Protein AF-A0A3D5MTB2-F1 (afdb_monomer_lite)

Radius of gyration: 26.45 Å; chains: 1; bounding box: 64×33×72 Å

Foldseek 3Di:
DVVVLVVVLVVVVPDDPPPQPPVNVLVSQLVVLVVVLHQGDPVSVVCCLVPNDPVSVVSNLVSCVSNVVRVLVVLVLLLVQCLGPPVSSNVSSVVSLVPHDPCNVVSLLVQCQDPRDSSVVVSVVVQCVPQNLQRDLVLLQSQLPHPDPVSNCVSVVSLVVCLVCVNVPPVCSNVNSLVSVLPHDCVSPVDCLSSLVSLLVNCVVDVVCVVVSLVVLVVQLPDP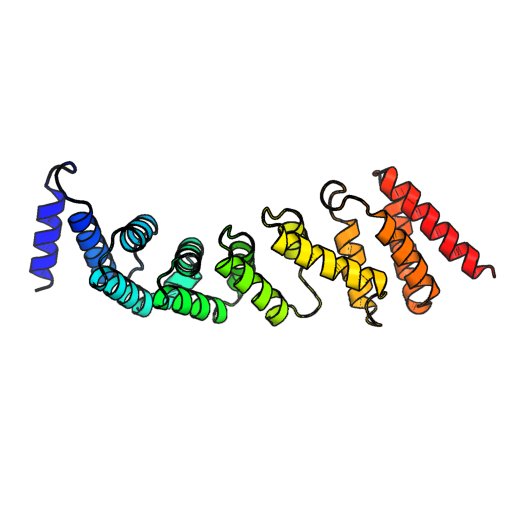PVVSNVSSVVSNVSNVVVVVD

Secondary structure (DSSP, 8-state):
-HHHHHHHHHHHHTS-GGGS-HHHHHHHHHHHHHHHT-PPPHHHHHHHHHH--HHHHHHHHHHHHHTHHHHTT-HHHHHHHHHSS-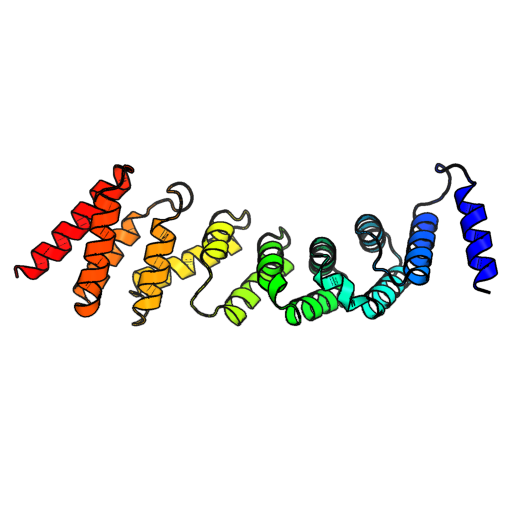HHHHHHHHHHHHH-STTHHHHHHHHHT-SSHHHHHHHHHHHHHHHTT---HHHHHHHHH-S-HHHHHHHHHHHHHHHHTGGGG-HHHHHHHHHHHHHS-TTTSS--HHHHHHHHHHHHH-GGGHHHHHHHHHHHHTSS-HHHHHHHHHHHHHHHHHH--

Sequence (245 aa):
SYSEIKTFMEDIHSKPVDKVSNRIHMVLNLISSISKDEVPKDSTIITILENGTSKSIKTLFEIVDINEVQLEKRFSTILLFLESDVLMLNEKAKAVFEKMDESKVTMHKFIIDSPVEKVYEFGLEKLKEIYGEFVPAEFILQMMEHTSPKVKSYIVDKTDSVLESLGYGNKDLFMYYTKTLLMLPNRVRNSKYCIYDALYNFAVKYNDARDEVENLLLNIGGSNIRKDSEKALVALAKIRKEEDR

Structure (mmCIF, N/CA/C/O backbone):
data_AF-A0A3D5MTB2-F1
#
_entry.id   AF-A0A3D5MTB2-F1
#
loop_
_atom_site.group_PDB
_atom_site.id
_atom_site.type_symbol
_atom_site.label_atom_id
_atom_site.label_alt_id
_atom_site.label_comp_id
_atom_site.label_asym_id
_atom_site.label_entity_id
_atom_site.label_seq_id
_atom_site.pdbx_PDB_ins_code
_atom_site.Cartn_x
_atom_site.Cartn_y
_atom_site.Cartn_z
_atom_site.occupancy
_atom_site.B_iso_or_equiv
_atom_site.auth_seq_id
_atom_site.auth_comp_id
_atom_site.auth_asym_id
_atom_site.auth_atom_id
_atom_site.pdbx_PDB_model_num
ATOM 1 N N . SER A 1 1 ? -34.179 -10.842 33.585 1.00 43.31 1 SER A N 1
ATOM 2 C CA . SER A 1 1 ? -35.017 -11.208 32.422 1.00 43.31 1 SER A CA 1
ATOM 3 C C . SER A 1 1 ? -34.804 -10.212 31.284 1.00 43.31 1 SER A C 1
ATOM 5 O O . SER A 1 1 ? -34.582 -9.041 31.562 1.00 43.31 1 SER A O 1
ATOM 7 N N . TYR A 1 2 ? -34.893 -10.633 30.014 1.00 35.09 2 TYR A N 1
ATOM 8 C CA . TYR A 1 2 ? -34.824 -9.742 28.835 1.00 35.09 2 TYR A CA 1
ATOM 9 C C . TYR A 1 2 ? -35.858 -8.600 28.903 1.00 35.09 2 TYR A C 1
ATOM 11 O O . TYR A 1 2 ? -35.602 -7.480 28.464 1.00 35.09 2 TYR A O 1
ATOM 19 N N . SER A 1 3 ? -37.004 -8.865 29.541 1.00 36.78 3 SER A N 1
ATOM 20 C CA . SER A 1 3 ? -38.043 -7.870 29.814 1.00 36.78 3 SER A CA 1
ATOM 21 C C . SER A 1 3 ? -37.567 -6.748 30.742 1.00 36.78 3 SER A C 1
ATOM 23 O O . SER A 1 3 ? -37.853 -5.591 30.474 1.00 36.78 3 SER A O 1
ATOM 25 N N . GLU A 1 4 ? -36.782 -7.058 31.775 1.00 42.56 4 GLU A N 1
ATOM 26 C CA . GLU A 1 4 ? -36.289 -6.069 32.748 1.00 42.56 4 GLU A CA 1
ATOM 27 C C . GLU A 1 4 ? -35.238 -5.139 32.134 1.00 42.56 4 GLU A C 1
ATOM 29 O O . GLU A 1 4 ? -35.219 -3.947 32.427 1.00 42.56 4 GLU A O 1
ATOM 34 N N . ILE A 1 5 ? -34.397 -5.661 31.233 1.00 51.00 5 ILE A N 1
ATOM 35 C CA . ILE A 1 5 ? -33.414 -4.859 30.490 1.00 51.00 5 ILE A CA 1
ATOM 36 C C . ILE A 1 5 ? -34.133 -3.887 29.548 1.00 51.00 5 ILE A C 1
ATOM 38 O O . ILE A 1 5 ? -33.742 -2.726 29.447 1.00 51.00 5 ILE A O 1
ATOM 42 N N . LYS A 1 6 ? -35.214 -4.334 28.898 1.00 46.22 6 LYS A N 1
ATOM 43 C CA . LYS A 1 6 ? -36.014 -3.501 27.993 1.00 46.22 6 LYS A CA 1
ATOM 44 C C . LYS A 1 6 ? -36.721 -2.363 28.737 1.00 46.22 6 LYS A C 1
ATOM 46 O O . LYS A 1 6 ? -36.631 -1.219 28.306 1.00 46.22 6 LYS A O 1
ATOM 51 N N . THR A 1 7 ? -37.323 -2.654 29.891 1.00 50.91 7 THR A N 1
ATOM 52 C CA . THR A 1 7 ? -37.952 -1.635 30.748 1.00 50.91 7 THR A CA 1
ATOM 53 C C . THR A 1 7 ? -36.922 -0.641 31.290 1.00 50.91 7 THR A C 1
ATOM 55 O O . THR A 1 7 ? -37.166 0.559 31.294 1.00 50.91 7 THR A O 1
ATOM 58 N N . PHE A 1 8 ? -35.728 -1.109 31.665 1.00 56.34 8 PHE A N 1
ATOM 59 C CA . PHE A 1 8 ? -34.634 -0.238 32.107 1.00 56.34 8 PHE A CA 1
ATOM 60 C C . PHE A 1 8 ? -34.106 0.683 30.989 1.00 56.34 8 PHE A C 1
ATOM 62 O O . PHE A 1 8 ? -33.734 1.827 31.249 1.00 56.34 8 PHE A O 1
ATOM 69 N N . MET A 1 9 ? -34.095 0.211 29.737 1.00 51.78 9 MET A N 1
ATOM 70 C CA . MET A 1 9 ? -33.703 1.011 28.567 1.00 51.78 9 MET A CA 1
ATOM 71 C C . MET A 1 9 ? -34.729 2.107 28.242 1.00 51.78 9 MET A C 1
ATOM 73 O O . MET A 1 9 ? -34.341 3.234 27.931 1.00 51.78 9 MET A O 1
ATOM 77 N N . GLU A 1 10 ? -36.025 1.805 28.363 1.00 60.66 10 GLU A N 1
ATOM 78 C CA . GLU A 1 10 ? -37.112 2.786 28.212 1.00 60.66 10 GLU A CA 1
ATOM 79 C C . GLU A 1 10 ? -37.043 3.870 29.306 1.00 60.66 10 GLU A C 1
ATOM 81 O O . GLU A 1 10 ? -37.175 5.062 29.017 1.00 60.66 10 GLU A O 1
ATOM 86 N N . ASP A 1 11 ? -36.708 3.479 30.538 1.00 53.00 11 ASP A N 1
ATOM 87 C CA . ASP A 1 11 ? -36.571 4.389 31.680 1.00 53.00 11 ASP A CA 1
ATOM 88 C C . ASP A 1 11 ? -35.368 5.341 31.572 1.00 53.00 11 ASP A C 1
ATOM 90 O O . ASP A 1 11 ? -35.419 6.465 32.076 1.00 53.00 11 ASP A O 1
ATOM 94 N N . ILE A 1 12 ? -34.279 4.938 30.910 1.00 57.31 12 ILE A N 1
ATOM 95 C CA . ILE A 1 12 ? -33.105 5.808 30.736 1.00 57.31 12 ILE A CA 1
ATOM 96 C C . ILE A 1 12 ? -33.289 6.790 29.579 1.00 57.31 12 ILE A C 1
ATOM 98 O O . ILE A 1 12 ? -32.874 7.944 29.699 1.00 57.31 12 ILE A O 1
ATOM 102 N N . HIS A 1 13 ? -33.965 6.388 28.501 1.00 54.81 13 HIS A N 1
ATOM 103 C CA . HIS A 1 13 ? -34.283 7.295 27.394 1.00 54.81 13 HIS A CA 1
ATOM 104 C C . HIS A 1 13 ? -35.190 8.469 27.800 1.00 54.81 13 HIS A C 1
ATOM 106 O O . HIS A 1 13 ? -35.209 9.483 27.105 1.00 54.81 13 HIS A O 1
ATOM 112 N N . SER A 1 14 ? -35.896 8.367 28.932 1.00 51.16 14 SER A N 1
ATOM 113 C CA . SER A 1 14 ? -36.767 9.426 29.458 1.00 51.16 14 SER A CA 1
ATOM 114 C C . SER A 1 14 ? -36.049 10.506 30.289 1.00 51.16 14 SER A C 1
ATOM 116 O O . SER A 1 14 ? -36.674 11.499 30.667 1.00 51.16 14 SER A O 1
ATOM 118 N N . LYS A 1 15 ? -34.746 10.357 30.585 1.00 44.34 15 LYS A N 1
ATOM 119 C CA . LYS A 1 15 ? -34.000 11.296 31.446 1.00 44.34 15 LYS A CA 1
ATOM 120 C C . LYS A 1 15 ? -33.199 12.329 30.637 1.00 44.34 15 LYS A C 1
ATOM 122 O O . LYS A 1 15 ? -32.618 11.983 29.612 1.00 44.34 15 LYS A O 1
ATOM 127 N N . PRO A 1 16 ? -33.121 13.594 31.103 1.00 43.22 16 PRO A N 1
ATOM 128 C CA . PRO A 1 16 ? -32.404 14.655 30.402 1.00 43.22 16 PRO A CA 1
ATOM 129 C C . PRO A 1 16 ? -30.911 14.322 30.254 1.00 43.22 16 PRO A C 1
ATOM 131 O O . PRO A 1 16 ? -30.247 13.904 31.207 1.00 43.22 16 PRO A O 1
ATOM 134 N N . VAL A 1 17 ? -30.416 14.529 29.033 1.00 49.50 17 VAL A N 1
ATOM 135 C CA . VAL A 1 17 ? -29.124 14.075 28.485 1.00 49.50 17 VAL A CA 1
ATOM 136 C C . VAL A 1 17 ? -27.907 14.579 29.284 1.00 49.50 17 VAL A C 1
ATOM 138 O O . VAL A 1 17 ? -26.876 13.912 29.323 1.00 49.50 17 VAL A O 1
ATOM 141 N N . ASP A 1 18 ? -28.048 15.675 30.033 1.00 46.81 18 ASP A N 1
ATOM 142 C CA . ASP A 1 18 ? -26.929 16.384 30.673 1.00 46.81 18 ASP A CA 1
ATOM 143 C C . ASP A 1 18 ? -26.408 15.771 31.991 1.00 46.81 18 ASP A C 1
ATOM 145 O O . ASP A 1 18 ? -25.452 16.278 32.576 1.00 46.81 18 ASP A O 1
ATOM 149 N N . LYS A 1 19 ? -27.003 14.678 32.495 1.00 45.34 19 LYS A N 1
ATOM 150 C CA . LYS A 1 19 ? -26.578 14.028 33.761 1.00 45.34 19 LYS A CA 1
ATOM 151 C C . LYS A 1 19 ? -26.190 12.557 33.646 1.00 45.34 19 LYS A C 1
ATOM 153 O O . LYS A 1 19 ? -25.900 11.915 34.658 1.00 45.34 19 LYS A O 1
ATOM 158 N N . VAL A 1 20 ? -26.164 12.002 32.441 1.00 53.25 20 VAL A N 1
ATOM 159 C CA . VAL A 1 20 ? -25.815 10.595 32.246 1.00 53.25 20 VAL A CA 1
ATOM 160 C C . VAL A 1 20 ? -24.330 10.510 31.904 1.00 53.25 20 VAL A C 1
ATOM 162 O O . VAL A 1 20 ? -23.930 10.732 30.766 1.00 53.25 20 VAL A O 1
ATOM 165 N N . SER A 1 21 ? -23.510 10.202 32.915 1.00 66.81 21 SER A N 1
ATOM 166 C CA . SER A 1 21 ? -22.058 9.998 32.784 1.00 66.81 21 SER A CA 1
ATOM 167 C C . SER A 1 21 ? -21.712 9.193 31.522 1.00 66.81 21 SER A C 1
ATOM 169 O O . SER A 1 21 ? -22.382 8.198 31.236 1.00 66.81 21 SER A O 1
ATOM 171 N N . ASN A 1 22 ? -20.643 9.566 30.803 1.00 65.25 22 ASN A N 1
ATOM 172 C CA . ASN A 1 22 ? -20.138 8.854 29.612 1.00 65.25 22 ASN A CA 1
ATOM 173 C C . ASN A 1 22 ? -20.049 7.333 29.818 1.00 65.25 22 ASN A C 1
ATOM 175 O O . ASN A 1 22 ? -20.280 6.550 28.899 1.00 65.25 22 ASN A O 1
ATOM 179 N N . ARG A 1 23 ? -19.790 6.900 31.056 1.00 65.31 23 ARG A N 1
ATOM 180 C CA . ARG A 1 23 ? -19.761 5.491 31.450 1.00 65.31 23 ARG A CA 1
ATOM 181 C C . ARG A 1 23 ? -21.123 4.796 31.329 1.00 65.31 23 ARG A C 1
ATOM 183 O O . ARG A 1 23 ? -21.173 3.648 30.906 1.00 65.31 23 ARG A O 1
ATOM 190 N N . ILE A 1 24 ? -22.217 5.468 31.683 1.00 69.19 24 ILE A N 1
ATOM 191 C CA . ILE A 1 24 ? -23.580 4.926 31.571 1.00 69.19 24 ILE A CA 1
ATOM 192 C C . ILE A 1 24 ? -23.986 4.842 30.094 1.00 69.19 24 ILE A C 1
ATOM 194 O O . ILE A 1 24 ? -24.488 3.807 29.668 1.00 69.19 24 ILE A O 1
ATOM 198 N N . HIS A 1 25 ? -23.682 5.869 29.295 1.00 73.88 25 HIS A N 1
ATOM 199 C CA . HIS A 1 25 ? -23.893 5.838 27.842 1.00 73.88 25 HIS A CA 1
ATOM 200 C C . HIS A 1 25 ? -23.121 4.694 27.164 1.00 73.88 25 HIS A C 1
ATOM 202 O O . HIS A 1 25 ? -23.683 3.961 26.352 1.00 73.88 25 HIS A O 1
ATOM 208 N N . MET A 1 26 ? -21.856 4.487 27.544 1.00 75.00 26 MET A N 1
ATOM 209 C CA . MET A 1 26 ? -21.037 3.374 27.053 1.00 75.00 26 MET A CA 1
ATOM 210 C C . MET A 1 26 ? -21.670 2.014 27.375 1.00 75.00 26 MET A C 1
ATOM 212 O O . MET A 1 26 ? -21.764 1.155 26.500 1.00 75.00 26 MET A O 1
ATOM 216 N N . VAL A 1 27 ? -22.135 1.821 28.614 1.00 76.12 27 VAL A N 1
ATOM 217 C CA . VAL A 1 27 ? -22.797 0.577 29.035 1.00 76.12 27 VAL A CA 1
ATOM 218 C C . VAL A 1 27 ? -24.094 0.349 28.255 1.00 76.12 27 VAL A C 1
ATOM 220 O O . VAL A 1 27 ? -24.325 -0.764 27.794 1.00 76.12 27 VAL A O 1
ATOM 223 N N . LEU A 1 28 ? -24.909 1.383 28.042 1.00 75.56 28 LEU A N 1
ATOM 224 C CA . LEU A 1 28 ? -26.155 1.265 27.275 1.00 75.56 28 LEU A CA 1
ATOM 225 C C . LEU A 1 28 ? -25.908 0.914 25.813 1.00 75.56 28 LEU A C 1
ATOM 227 O O . LEU A 1 28 ? -26.612 0.072 25.263 1.00 75.56 28 LEU A O 1
ATOM 231 N N . ASN A 1 29 ? -24.887 1.502 25.192 1.00 76.81 29 ASN A N 1
ATOM 232 C CA . ASN A 1 29 ? -24.539 1.173 23.813 1.00 76.81 29 ASN A CA 1
ATOM 233 C C . ASN A 1 29 ? -24.012 -0.261 23.682 1.00 76.81 29 ASN A C 1
ATOM 235 O O . ASN A 1 29 ? -24.363 -0.941 22.719 1.00 76.81 29 ASN A O 1
ATOM 239 N N . LEU A 1 30 ? -23.231 -0.749 24.654 1.00 79.38 30 LEU A N 1
ATOM 240 C CA . LEU A 1 30 ? -22.806 -2.152 24.697 1.00 79.38 30 LEU A CA 1
ATOM 241 C C . LEU A 1 30 ? -24.006 -3.095 24.854 1.00 79.38 30 LEU A C 1
ATOM 243 O O . LEU A 1 30 ? -24.128 -4.047 24.092 1.00 79.38 30 LEU A O 1
ATOM 247 N N . ILE A 1 31 ? -24.930 -2.796 25.773 1.00 77.44 31 ILE A N 1
ATOM 248 C CA . ILE A 1 31 ? -26.161 -3.581 25.966 1.00 77.44 31 ILE A CA 1
ATOM 249 C C . ILE A 1 31 ? -27.023 -3.573 24.697 1.00 77.44 31 ILE A C 1
ATOM 251 O O . ILE A 1 31 ? -27.522 -4.617 24.288 1.00 77.44 31 ILE A O 1
ATOM 255 N N . SER A 1 32 ? -27.166 -2.418 24.047 1.00 77.94 32 SER A N 1
ATOM 256 C CA . SER A 1 32 ? -27.898 -2.280 22.785 1.00 77.94 32 SER A CA 1
ATOM 257 C C . SER A 1 32 ? -27.270 -3.123 21.672 1.00 77.94 32 SER A C 1
ATOM 259 O O . SER A 1 32 ? -27.985 -3.819 20.958 1.00 77.94 32 SER A O 1
ATOM 261 N N . SER A 1 33 ? -25.940 -3.135 21.584 1.00 77.62 33 SER A N 1
ATOM 262 C CA . SER A 1 33 ? -25.194 -3.921 20.593 1.00 77.62 33 SER A CA 1
ATOM 263 C C . SER A 1 33 ? -25.360 -5.427 20.820 1.00 77.62 33 SER A C 1
ATOM 265 O O . SER A 1 33 ? -25.630 -6.158 19.874 1.00 77.62 33 SER A O 1
ATOM 267 N N . ILE A 1 34 ? -25.321 -5.876 22.083 1.00 79.19 34 ILE A N 1
ATOM 268 C CA . ILE A 1 34 ? -25.644 -7.263 22.463 1.00 79.19 34 ILE A CA 1
ATOM 269 C C . ILE A 1 34 ? -27.091 -7.602 22.092 1.00 79.19 34 ILE A C 1
ATOM 271 O O . ILE A 1 34 ? -27.359 -8.668 21.563 1.00 79.19 34 ILE A O 1
ATOM 275 N N . SER A 1 35 ? -28.040 -6.700 22.353 1.00 75.25 35 SER A N 1
ATOM 276 C CA . SER A 1 35 ? -29.461 -6.961 22.078 1.00 75.25 35 SER A CA 1
ATOM 277 C C . SER A 1 35 ? -29.812 -7.032 20.589 1.00 75.25 35 SER A C 1
ATOM 279 O O . SER A 1 35 ? -30.884 -7.522 20.242 1.00 75.25 35 SER A O 1
ATOM 281 N N . LYS A 1 36 ? -28.946 -6.496 19.724 1.00 82.00 36 LYS A N 1
ATOM 282 C CA . LYS A 1 36 ? -29.162 -6.405 18.276 1.00 82.00 36 LYS A CA 1
ATOM 283 C C . LYS A 1 36 ? -28.269 -7.339 17.470 1.00 82.00 36 LYS A C 1
ATOM 285 O O . LYS A 1 36 ? -28.427 -7.365 16.258 1.00 82.00 36 LYS A O 1
ATOM 290 N N . ASP A 1 37 ? -27.350 -8.055 18.118 1.00 82.69 37 ASP A N 1
ATOM 291 C CA . ASP A 1 37 ? -26.284 -8.809 17.452 1.00 82.69 37 ASP A CA 1
ATOM 292 C C . ASP A 1 37 ? -25.553 -7.943 16.408 1.00 82.69 37 ASP A C 1
ATOM 294 O O . ASP A 1 37 ? -25.446 -8.269 15.228 1.00 82.69 37 ASP A O 1
ATOM 298 N N . GLU A 1 38 ? -25.090 -6.766 16.839 1.00 88.81 38 GLU A N 1
ATOM 299 C CA . GLU A 1 38 ? -24.413 -5.795 15.974 1.00 88.81 38 GLU A CA 1
ATOM 300 C C . GLU A 1 38 ? -23.110 -5.297 16.596 1.00 88.81 38 GLU A C 1
ATOM 302 O O . GLU A 1 38 ? -22.998 -5.109 17.809 1.00 88.81 38 GLU A O 1
ATOM 307 N N . VAL A 1 39 ? -22.118 -5.007 15.751 1.00 90.44 39 VAL A N 1
ATOM 308 C CA . VAL A 1 39 ? -20.894 -4.327 16.199 1.00 90.44 39 VAL A CA 1
ATOM 309 C C . VAL A 1 39 ? -21.232 -2.879 16.604 1.00 90.44 39 VAL A C 1
ATOM 311 O O . VAL A 1 39 ? -21.880 -2.167 15.828 1.00 90.44 39 VAL A O 1
ATOM 314 N N . PRO A 1 40 ? -20.758 -2.367 17.760 1.00 91.38 40 PRO A N 1
ATOM 315 C CA . PRO A 1 40 ? -21.037 -0.993 18.179 1.00 91.38 40 PRO A CA 1
ATOM 316 C C . PRO A 1 40 ? -20.569 0.053 17.157 1.00 91.38 40 PRO A C 1
ATOM 318 O O . PRO A 1 40 ? -19.670 -0.185 16.350 1.00 91.38 40 PRO A O 1
ATOM 321 N N . LYS A 1 41 ? -21.154 1.254 17.188 1.00 92.19 41 LYS A N 1
ATOM 322 C CA . LYS A 1 41 ? -20.712 2.374 16.336 1.00 92.19 41 LYS A CA 1
ATOM 323 C C . LYS A 1 41 ? -19.285 2.807 16.684 1.00 92.19 41 LYS A C 1
ATOM 325 O O . LYS A 1 41 ? -18.907 2.781 17.854 1.00 92.19 41 LYS A O 1
ATOM 330 N N . ASP A 1 42 ? -18.551 3.309 15.694 1.00 93.06 42 ASP A N 1
ATOM 331 C CA . ASP A 1 42 ? -17.152 3.741 15.843 1.00 93.06 42 ASP A CA 1
ATOM 332 C C . ASP A 1 42 ? -16.955 4.752 16.979 1.00 93.06 42 ASP A C 1
ATOM 334 O O . ASP A 1 42 ? -16.025 4.618 17.764 1.00 93.06 42 ASP A O 1
ATOM 338 N N . SER A 1 43 ? -17.883 5.695 17.164 1.00 90.12 43 SER A N 1
ATOM 339 C CA . SER A 1 43 ? -17.831 6.651 18.280 1.00 90.12 43 SER A CA 1
ATOM 340 C C . SER A 1 43 ? -17.861 5.978 19.658 1.00 90.12 43 SER A C 1
ATOM 342 O O . SER A 1 43 ? -17.185 6.411 20.591 1.00 90.12 43 SER A O 1
ATOM 344 N N . THR A 1 44 ? -18.621 4.888 19.798 1.00 89.75 44 THR A N 1
ATOM 345 C CA . THR A 1 44 ? -18.666 4.101 21.038 1.00 89.75 44 THR A CA 1
ATOM 346 C C . THR A 1 44 ? -17.381 3.307 21.214 1.00 89.75 44 THR A C 1
ATOM 348 O O . THR A 1 44 ? -16.849 3.259 22.320 1.00 89.75 44 THR A O 1
ATOM 351 N N . ILE A 1 45 ? -16.868 2.724 20.129 1.00 93.62 45 ILE A N 1
ATOM 352 C CA . ILE A 1 45 ? -15.606 1.981 20.128 1.00 93.62 45 ILE A CA 1
ATOM 353 C C . ILE A 1 45 ? -14.457 2.889 20.564 1.00 93.62 45 ILE A C 1
ATOM 355 O O . ILE A 1 45 ? -13.760 2.541 21.509 1.00 93.62 45 ILE A O 1
ATOM 359 N N . ILE A 1 46 ? -14.321 4.075 19.966 1.00 92.56 46 ILE A N 1
ATOM 360 C CA . ILE A 1 46 ? -13.315 5.077 20.346 1.00 92.56 46 ILE A CA 1
ATOM 361 C C . ILE A 1 46 ? -13.420 5.401 21.839 1.00 92.56 46 ILE A C 1
ATOM 363 O O . ILE A 1 46 ? -12.439 5.291 22.568 1.00 92.56 46 ILE A O 1
ATOM 367 N N . THR A 1 47 ? -14.633 5.677 22.333 1.00 89.44 47 THR A N 1
ATOM 368 C CA . THR A 1 47 ? -14.841 5.971 23.761 1.00 89.44 47 THR A CA 1
ATOM 369 C C . THR A 1 47 ? -14.385 4.808 24.658 1.00 89.44 47 THR A C 1
ATOM 371 O O . THR A 1 47 ? -13.829 5.040 25.732 1.00 89.44 47 THR A O 1
ATOM 374 N N . ILE A 1 48 ? -14.621 3.553 24.248 1.00 90.44 48 ILE A N 1
ATOM 375 C CA . ILE A 1 48 ? -14.177 2.353 24.980 1.00 90.44 48 ILE A CA 1
ATOM 376 C C . ILE A 1 48 ? -12.656 2.203 24.929 1.00 90.44 48 ILE A C 1
ATOM 378 O O . ILE A 1 48 ? -12.061 1.847 25.942 1.00 90.44 48 ILE A O 1
ATOM 382 N N . LEU A 1 49 ? -12.030 2.460 23.785 1.00 92.19 49 LEU A N 1
ATOM 383 C CA . LEU A 1 49 ? -10.580 2.355 23.632 1.00 92.19 49 LEU A CA 1
ATOM 384 C C . LEU A 1 49 ? -9.841 3.412 24.463 1.00 92.19 49 LEU A C 1
ATOM 386 O O . LEU A 1 49 ? -8.833 3.095 25.083 1.00 92.19 49 LEU A O 1
ATOM 390 N N . GLU A 1 50 ? -10.366 4.636 24.529 1.00 88.62 50 GLU A N 1
ATOM 391 C CA . GLU A 1 50 ? -9.740 5.743 25.262 1.00 88.62 50 GLU A CA 1
ATOM 392 C C . GLU A 1 50 ? -10.002 5.693 26.772 1.00 88.62 50 GLU A C 1
ATOM 394 O O . GLU A 1 50 ? -9.111 5.959 27.575 1.00 88.62 50 GLU A O 1
ATOM 399 N N . ASN A 1 51 ? -11.240 5.383 27.173 1.00 86.44 51 ASN A N 1
ATOM 400 C CA . ASN A 1 51 ? -11.712 5.578 28.551 1.00 86.44 51 ASN A CA 1
ATOM 401 C C . ASN A 1 51 ? -12.322 4.313 29.177 1.00 86.44 51 ASN A C 1
ATOM 403 O O . ASN A 1 51 ? -12.849 4.349 30.294 1.00 86.44 51 ASN A O 1
ATOM 407 N N . GLY A 1 52 ? -12.332 3.196 28.451 1.00 81.56 52 GLY A N 1
ATOM 408 C CA . GLY A 1 52 ? -12.944 1.953 28.897 1.00 81.56 52 GLY A CA 1
ATOM 409 C C . GLY A 1 52 ? -12.138 1.245 29.980 1.00 81.56 52 GLY A C 1
ATOM 410 O O . GLY A 1 52 ? -10.920 1.336 30.081 1.00 81.56 52 GLY A O 1
ATOM 411 N N . THR A 1 53 ? -12.846 0.469 30.798 1.00 86.75 53 THR A N 1
ATOM 412 C CA . THR A 1 53 ? -12.195 -0.483 31.706 1.00 86.75 53 THR A CA 1
ATOM 413 C C . THR A 1 53 ? -11.784 -1.743 30.946 1.00 86.75 53 THR A C 1
ATOM 415 O O . THR A 1 53 ? -12.368 -2.056 29.907 1.00 86.75 53 THR A O 1
ATOM 418 N N . SER A 1 54 ? -10.875 -2.545 31.507 1.00 87.44 54 SER A N 1
ATOM 419 C CA . SER A 1 54 ? -10.529 -3.867 30.954 1.00 87.44 54 SER A CA 1
ATOM 420 C C . SER A 1 54 ? -11.761 -4.749 30.705 1.00 87.44 54 SER A C 1
ATOM 422 O O . SER A 1 54 ? -11.846 -5.435 29.690 1.00 87.44 54 SER A O 1
ATOM 424 N N . LYS A 1 55 ? -12.769 -4.675 31.586 1.00 87.06 55 LYS A N 1
ATOM 425 C CA . LYS A 1 55 ? -14.050 -5.376 31.421 1.00 87.06 55 LYS A CA 1
ATOM 426 C C . LYS A 1 55 ? -14.850 -4.857 30.221 1.00 87.06 55 LYS A C 1
ATOM 428 O O . LYS A 1 55 ? -15.438 -5.659 29.501 1.00 87.06 55 LYS A O 1
ATOM 433 N N . SER A 1 56 ? -14.861 -3.543 29.990 1.00 88.19 56 SER A N 1
ATOM 434 C CA . SER A 1 56 ? -15.526 -2.926 28.832 1.00 88.19 56 SER A CA 1
ATOM 435 C C . SER A 1 56 ? -14.869 -3.355 27.521 1.00 88.19 56 SER A C 1
ATOM 437 O O . SER A 1 56 ? -15.571 -3.714 26.582 1.00 88.19 56 SER A O 1
ATOM 439 N N . ILE A 1 57 ? -13.534 -3.380 27.485 1.00 91.31 57 ILE A N 1
ATOM 440 C CA . ILE A 1 57 ? -12.755 -3.836 26.328 1.00 91.31 57 ILE A CA 1
ATOM 441 C C . ILE A 1 57 ? -13.025 -5.317 26.050 1.00 91.31 57 ILE A C 1
ATOM 443 O O . ILE A 1 57 ? -13.304 -5.687 24.915 1.00 91.31 57 ILE A O 1
ATOM 447 N N . LYS A 1 58 ? -13.017 -6.159 27.090 1.00 91.44 58 LYS A N 1
ATOM 448 C CA . LYS A 1 58 ? -13.337 -7.584 26.951 1.00 91.44 58 LYS A CA 1
ATOM 449 C C . LYS A 1 58 ? -14.753 -7.801 26.410 1.00 91.44 58 LYS A C 1
ATOM 451 O O . LYS A 1 58 ? -14.941 -8.605 25.508 1.00 91.44 58 LYS A O 1
ATOM 456 N N . THR A 1 59 ? -15.727 -7.045 26.917 1.00 89.25 59 THR A N 1
ATOM 457 C CA . THR A 1 59 ? -17.119 -7.118 26.440 1.00 89.25 59 THR A CA 1
ATOM 458 C C . THR A 1 59 ? -17.226 -6.680 24.977 1.00 89.25 59 THR A C 1
ATOM 460 O O . THR A 1 59 ? -17.903 -7.331 24.191 1.00 89.25 59 THR A O 1
ATOM 463 N N . LEU A 1 60 ? -16.535 -5.600 24.589 1.00 92.38 60 LEU A N 1
ATOM 464 C CA . LEU A 1 60 ? -16.457 -5.173 23.191 1.00 92.38 60 LEU A CA 1
ATOM 465 C C . LEU A 1 60 ? -15.879 -6.286 22.313 1.00 92.38 60 LEU A C 1
ATOM 467 O O . LEU A 1 60 ? -16.449 -6.584 21.270 1.00 92.38 60 LEU A O 1
ATOM 471 N N . PHE A 1 61 ? -14.781 -6.907 22.745 1.00 93.62 61 PHE A N 1
ATOM 472 C CA . PHE A 1 61 ? -14.174 -8.011 22.014 1.00 93.62 61 PHE A CA 1
ATOM 473 C C . PHE A 1 61 ? -15.142 -9.184 21.839 1.00 93.62 61 PHE A C 1
ATOM 475 O O . PHE A 1 61 ? -15.272 -9.676 20.729 1.00 93.62 61 PHE A O 1
ATOM 482 N N . GLU A 1 62 ? -15.863 -9.595 22.885 1.00 91.62 62 GLU A N 1
ATOM 483 C CA . GLU A 1 62 ? -16.860 -10.674 22.800 1.00 91.62 62 GLU A CA 1
ATOM 484 C C . GLU A 1 62 ? -17.970 -10.352 21.781 1.00 91.62 62 GLU A C 1
ATOM 486 O O . GLU A 1 62 ? -18.323 -11.201 20.965 1.00 91.62 62 GLU A O 1
ATOM 491 N N . ILE A 1 63 ? -18.473 -9.111 21.758 1.00 90.75 63 ILE A N 1
ATOM 492 C CA . ILE A 1 63 ? -19.471 -8.671 20.765 1.00 90.75 63 ILE A CA 1
ATOM 493 C C . ILE A 1 63 ? -18.896 -8.736 19.344 1.00 90.75 63 ILE A C 1
ATOM 495 O O . ILE A 1 63 ? -19.567 -9.194 18.420 1.00 90.75 63 ILE A O 1
ATOM 499 N N . VAL A 1 64 ? -17.663 -8.263 19.165 1.00 92.44 64 VAL A N 1
ATOM 500 C CA . VAL A 1 64 ? -16.945 -8.253 17.881 1.00 92.44 64 VAL A CA 1
ATOM 501 C C . VAL A 1 64 ? -16.653 -9.675 17.400 1.00 92.44 64 VAL A C 1
ATOM 503 O O . VAL A 1 64 ? -16.748 -9.940 16.206 1.00 92.44 64 VAL A O 1
ATOM 506 N N . ASP A 1 65 ? -16.325 -10.590 18.311 1.00 90.88 65 ASP A N 1
ATOM 507 C CA . ASP A 1 65 ? -16.028 -11.991 18.014 1.00 90.88 65 ASP A CA 1
ATOM 508 C C . ASP A 1 65 ? -17.261 -12.732 17.489 1.00 90.88 65 ASP A C 1
ATOM 510 O O . ASP A 1 65 ? -17.183 -13.395 16.457 1.00 90.88 65 ASP A O 1
ATOM 514 N N . ILE A 1 66 ? -18.418 -12.523 18.126 1.00 89.62 66 ILE A N 1
ATOM 515 C CA . ILE A 1 66 ? -19.707 -13.079 17.686 1.00 89.62 66 ILE A CA 1
ATOM 516 C C . ILE A 1 66 ? -20.127 -12.503 16.325 1.00 89.62 66 ILE A C 1
ATOM 518 O O . ILE A 1 66 ? -20.683 -13.215 15.492 1.00 89.62 66 ILE A O 1
ATOM 522 N N . ASN A 1 67 ? -19.838 -11.222 16.079 1.00 88.88 67 ASN A N 1
ATOM 523 C CA . ASN A 1 67 ? -20.304 -10.484 14.902 1.00 88.88 67 ASN A CA 1
ATOM 524 C C . ASN A 1 67 ? -19.201 -10.234 13.858 1.00 88.88 67 ASN A C 1
ATOM 526 O O . ASN A 1 67 ? -19.268 -9.256 13.110 1.00 88.88 67 ASN A O 1
ATOM 530 N N . GLU A 1 68 ? -18.195 -11.112 13.787 1.00 88.75 68 GLU A N 1
ATOM 531 C CA . GLU A 1 68 ? -16.987 -10.931 12.966 1.00 88.75 68 GLU A CA 1
ATOM 532 C C . GLU A 1 68 ? -17.300 -10.609 11.496 1.00 88.75 68 GLU A C 1
ATOM 534 O O . GLU A 1 68 ? -16.702 -9.702 10.923 1.00 88.75 68 GLU A O 1
ATOM 539 N N . VAL A 1 69 ? -18.295 -11.280 10.908 1.00 88.62 69 VAL A N 1
ATOM 540 C CA . VAL A 1 69 ? -18.697 -11.104 9.498 1.00 88.62 69 VAL A CA 1
ATOM 541 C C . VAL A 1 69 ? -19.111 -9.658 9.184 1.00 88.62 69 VAL A C 1
ATOM 543 O O . VAL A 1 69 ? -18.949 -9.182 8.062 1.00 88.62 69 VAL A O 1
ATOM 546 N N . GLN A 1 70 ? -19.620 -8.910 10.169 1.00 90.25 70 GLN A N 1
ATOM 547 C CA . GLN A 1 70 ? -19.976 -7.502 9.968 1.00 90.25 70 GLN A CA 1
ATOM 548 C C . GLN A 1 70 ? -18.741 -6.607 9.808 1.00 90.25 70 GLN A C 1
ATOM 550 O O . GLN A 1 70 ? -18.830 -5.553 9.174 1.00 90.25 70 GLN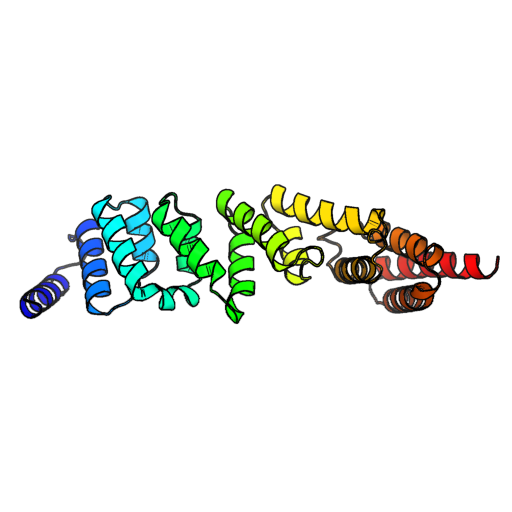 A O 1
ATOM 555 N N . LEU A 1 71 ? -17.592 -7.005 10.365 1.00 90.00 71 LEU A N 1
ATOM 556 C CA . LEU A 1 71 ? -16.360 -6.217 10.308 1.00 90.00 71 LEU A CA 1
ATOM 557 C C . LEU A 1 71 ? -15.817 -6.123 8.888 1.00 90.00 71 LEU A C 1
ATOM 559 O O . LEU A 1 71 ? -15.299 -5.072 8.529 1.00 90.00 71 LEU A O 1
ATOM 563 N N . GLU A 1 72 ? -16.014 -7.150 8.056 1.00 88.88 72 GLU A N 1
ATOM 564 C CA . GLU A 1 72 ? -15.544 -7.172 6.663 1.00 88.88 72 GLU A CA 1
ATOM 565 C C . GLU A 1 72 ? -16.050 -5.988 5.824 1.00 88.88 72 GLU A C 1
ATOM 567 O O . GLU A 1 72 ? -15.448 -5.618 4.818 1.00 88.88 72 GLU A O 1
ATOM 572 N N . LYS A 1 73 ? -17.156 -5.368 6.245 1.00 89.56 73 LYS A N 1
ATOM 573 C CA . LYS A 1 73 ? -17.765 -4.208 5.580 1.00 89.56 73 LYS A CA 1
ATOM 574 C C . LYS A 1 73 ? -17.527 -2.895 6.326 1.00 89.56 73 LYS A C 1
ATOM 576 O O . LYS A 1 73 ? -17.964 -1.841 5.870 1.00 89.56 73 LYS A O 1
ATOM 581 N N . ARG A 1 74 ? -16.856 -2.935 7.479 1.00 93.75 74 ARG A N 1
ATOM 582 C CA . ARG A 1 74 ? -16.629 -1.792 8.371 1.00 93.75 74 ARG A CA 1
ATOM 583 C C . ARG A 1 74 ? -15.148 -1.442 8.449 1.00 93.75 74 ARG A C 1
ATOM 585 O O . ARG A 1 74 ? -14.512 -1.583 9.492 1.00 93.75 74 ARG A O 1
ATOM 592 N N . PHE A 1 75 ? -14.612 -0.939 7.338 1.00 95.88 75 PHE A N 1
ATOM 593 C CA . PHE A 1 75 ? -13.190 -0.598 7.206 1.00 95.88 75 PHE A CA 1
ATOM 594 C C . PHE A 1 75 ? -12.694 0.372 8.279 1.00 95.88 75 PHE A C 1
ATOM 596 O O . PHE A 1 75 ? -11.623 0.162 8.836 1.00 95.88 75 PHE A O 1
ATOM 603 N N . SER A 1 76 ? -13.492 1.384 8.630 1.00 95.88 76 SER A N 1
ATOM 604 C CA . SER A 1 76 ? -13.153 2.329 9.699 1.00 95.88 76 SER A CA 1
ATOM 605 C C . SER A 1 76 ? -12.995 1.636 11.053 1.00 95.88 76 SER A C 1
ATOM 607 O O . SER A 1 76 ? -12.059 1.926 11.789 1.00 95.88 76 SER A O 1
ATOM 609 N N . THR A 1 77 ? -13.855 0.665 11.366 1.00 96.44 77 THR A N 1
ATOM 610 C CA . THR A 1 77 ? -13.766 -0.123 12.598 1.00 96.44 77 THR A CA 1
ATOM 611 C C . THR A 1 77 ? -12.531 -1.023 12.614 1.00 96.44 77 THR A C 1
ATOM 613 O O . THR A 1 77 ? -11.841 -1.085 13.629 1.00 96.44 77 THR A O 1
ATOM 616 N N . ILE A 1 78 ? -12.224 -1.695 11.498 1.00 97.25 78 ILE A N 1
ATOM 617 C CA . ILE A 1 78 ? -10.997 -2.499 11.375 1.00 97.25 78 ILE A CA 1
ATOM 618 C C . ILE A 1 78 ? -9.770 -1.607 11.569 1.00 97.25 78 ILE A C 1
ATOM 620 O O . ILE A 1 78 ? -8.875 -1.962 12.333 1.00 97.25 78 ILE A O 1
ATOM 624 N N . LEU A 1 79 ? -9.746 -0.435 10.928 1.00 97.81 79 LEU A N 1
ATOM 625 C CA . LEU A 1 79 ? -8.640 0.507 11.045 1.00 97.81 79 LEU A CA 1
ATOM 626 C C . LEU A 1 79 ? -8.469 0.992 12.491 1.00 97.81 79 LEU A C 1
ATOM 628 O O . LEU A 1 79 ? -7.363 0.925 13.015 1.00 97.81 79 LEU A O 1
ATOM 632 N N . LEU A 1 80 ? -9.560 1.352 13.177 1.00 97.31 80 LEU A N 1
ATOM 633 C CA . LEU A 1 80 ? -9.532 1.709 14.601 1.00 97.31 80 LEU A CA 1
ATOM 634 C C . LEU A 1 80 ? -8.911 0.604 15.464 1.00 97.31 80 LEU A C 1
ATOM 636 O O . LEU A 1 80 ? -8.116 0.884 16.359 1.00 97.31 80 LEU A O 1
ATOM 640 N N . PHE A 1 81 ? -9.257 -0.659 15.210 1.00 97.50 81 PHE A N 1
ATOM 641 C CA . PHE A 1 81 ? -8.685 -1.785 15.947 1.00 97.50 81 PHE A CA 1
ATOM 642 C C . PHE A 1 81 ? -7.198 -1.991 15.645 1.00 97.50 81 PHE A C 1
ATOM 644 O O . PHE A 1 81 ? -6.429 -2.236 16.578 1.00 97.50 81 PHE A O 1
ATOM 651 N N . LEU A 1 82 ? -6.781 -1.843 14.385 1.00 97.88 82 LEU A N 1
ATOM 652 C CA . LEU A 1 82 ? -5.370 -1.902 13.995 1.00 97.88 82 LEU A CA 1
ATOM 653 C C . LEU A 1 82 ? -4.554 -0.775 14.649 1.00 97.88 82 LEU A C 1
ATOM 655 O O . LEU A 1 82 ? -3.458 -1.011 15.155 1.00 97.88 82 LEU A O 1
ATOM 659 N N . GLU A 1 83 ? -5.100 0.437 14.696 1.00 96.62 83 GLU A N 1
ATOM 660 C CA . GLU A 1 83 ? -4.450 1.609 15.289 1.00 96.62 83 GLU A CA 1
ATOM 661 C C . GLU A 1 83 ? -4.419 1.553 16.824 1.00 96.62 83 GLU A C 1
ATOM 663 O O . GLU A 1 83 ? -3.499 2.086 17.447 1.00 96.62 83 GLU A O 1
ATOM 668 N N . SER A 1 84 ? -5.361 0.843 17.452 1.00 95.06 84 SER A N 1
ATOM 669 C CA . SER A 1 84 ? -5.437 0.708 18.911 1.00 95.06 84 SER A CA 1
ATOM 670 C C . SER A 1 84 ? -4.279 -0.097 19.519 1.00 95.06 84 SER A C 1
ATOM 672 O O . SER A 1 84 ? -3.723 -1.004 18.898 1.00 95.06 84 SER A O 1
ATOM 674 N N . ASP A 1 85 ? -3.924 0.196 20.773 1.00 92.50 85 ASP A N 1
ATOM 675 C CA . ASP A 1 85 ? -2.925 -0.569 21.547 1.00 92.50 85 ASP A CA 1
ATOM 676 C C . ASP A 1 85 ? -3.512 -1.818 22.230 1.00 92.50 85 ASP A C 1
ATOM 678 O O . ASP A 1 85 ? -2.835 -2.530 22.975 1.00 92.50 85 ASP A O 1
ATOM 682 N N . VAL A 1 86 ? -4.787 -2.118 21.972 1.00 94.69 86 VAL A N 1
ATOM 683 C CA . VAL A 1 86 ? -5.460 -3.295 22.515 1.00 94.69 86 VAL A CA 1
ATOM 684 C C . VAL A 1 86 ? -5.127 -4.506 21.647 1.00 94.69 86 VAL A C 1
ATOM 686 O O . VAL A 1 86 ? -5.790 -4.768 20.643 1.00 94.69 86 VAL A O 1
ATOM 689 N N . LEU A 1 87 ? -4.125 -5.280 22.075 1.00 93.81 87 LEU A N 1
ATOM 690 C CA . LEU A 1 87 ? -3.581 -6.420 21.324 1.00 93.81 87 LEU A CA 1
ATOM 691 C C . LEU A 1 87 ? -4.660 -7.369 20.780 1.00 93.81 87 LEU A C 1
ATOM 693 O O . LEU A 1 87 ? -4.640 -7.708 19.606 1.00 93.81 87 LEU A O 1
ATOM 697 N N . MET A 1 88 ? -5.633 -7.769 21.602 1.00 94.62 88 MET A N 1
ATOM 698 C CA . MET A 1 88 ? -6.667 -8.718 21.167 1.00 94.62 88 MET A CA 1
ATOM 699 C C . MET A 1 88 ? -7.550 -8.174 20.029 1.00 94.62 88 MET A C 1
ATOM 701 O O . MET A 1 88 ? -7.932 -8.931 19.143 1.00 94.62 88 MET A O 1
ATOM 705 N N . LEU A 1 89 ? -7.853 -6.869 20.023 1.00 95.88 89 LEU A N 1
ATOM 706 C CA . LEU A 1 89 ? -8.629 -6.236 18.950 1.00 95.88 89 LEU A CA 1
ATOM 707 C C . LEU A 1 89 ? -7.774 -6.060 17.693 1.00 95.88 89 LEU A C 1
ATOM 709 O O . LEU A 1 89 ? -8.253 -6.330 16.595 1.00 95.88 89 LEU A O 1
ATOM 713 N N . ASN A 1 90 ? -6.507 -5.675 17.862 1.00 96.50 90 ASN A N 1
ATOM 714 C CA . ASN A 1 90 ? -5.541 -5.575 16.771 1.00 96.50 90 ASN A CA 1
ATOM 715 C C . ASN A 1 90 ? -5.372 -6.922 16.042 1.00 96.50 90 ASN A C 1
ATOM 717 O O . ASN A 1 90 ? -5.534 -6.986 14.825 1.00 96.50 90 ASN A O 1
ATOM 721 N N . GLU A 1 91 ? -5.148 -8.011 16.780 1.00 96.38 91 GLU A N 1
ATOM 722 C CA . GLU A 1 91 ? -5.014 -9.357 16.208 1.00 96.38 91 GLU A CA 1
ATOM 723 C C . GLU A 1 91 ? -6.311 -9.837 15.544 1.00 96.38 91 GLU A C 1
ATOM 725 O O . GLU A 1 91 ? -6.276 -10.433 14.467 1.00 96.38 91 GLU A O 1
ATOM 730 N N . LYS A 1 92 ? -7.478 -9.515 16.121 1.00 96.06 92 LYS A N 1
ATOM 731 C CA . LYS A 1 92 ? -8.770 -9.802 15.483 1.00 96.06 92 LYS A CA 1
ATOM 732 C C . LYS A 1 92 ? -8.917 -9.064 14.153 1.00 96.06 92 LYS A C 1
ATOM 734 O O . LYS A 1 92 ? -9.356 -9.662 13.177 1.00 96.06 92 LYS A O 1
ATOM 739 N N . ALA A 1 93 ? -8.527 -7.792 14.093 1.00 97.25 93 ALA A N 1
ATOM 740 C CA . ALA A 1 93 ? -8.589 -6.992 12.874 1.00 97.25 93 ALA A CA 1
ATOM 741 C C . ALA A 1 93 ? -7.657 -7.526 11.777 1.00 97.25 93 ALA A C 1
ATOM 743 O O . ALA A 1 93 ? -8.075 -7.612 10.623 1.00 97.25 93 ALA A O 1
ATOM 744 N N . LYS A 1 94 ? -6.442 -7.965 12.136 1.00 97.19 94 LYS A N 1
ATOM 745 C CA . LYS A 1 94 ? -5.541 -8.672 11.211 1.00 97.19 94 LYS A CA 1
ATOM 746 C C . LYS A 1 94 ? -6.176 -9.963 10.698 1.00 97.19 94 LYS A C 1
ATOM 748 O O . LYS A 1 94 ? -6.222 -10.178 9.495 1.00 97.19 94 LYS A O 1
ATOM 753 N N . ALA A 1 95 ? -6.729 -10.790 11.587 1.00 96.12 95 ALA A N 1
ATOM 754 C CA . ALA A 1 95 ? -7.372 -12.046 11.201 1.00 96.12 95 ALA A CA 1
ATOM 755 C C . ALA A 1 95 ? -8.569 -11.838 10.255 1.00 96.12 95 ALA A C 1
ATOM 757 O O . ALA A 1 95 ? -8.753 -12.618 9.324 1.00 96.12 95 ALA A O 1
ATOM 758 N N . VAL A 1 96 ? -9.359 -10.782 10.467 1.00 95.81 96 VAL A N 1
ATOM 759 C CA . VAL A 1 96 ? -10.441 -10.393 9.549 1.00 95.81 96 VAL A CA 1
ATOM 760 C C . VAL A 1 96 ? -9.869 -9.958 8.205 1.00 95.81 96 VAL A C 1
ATOM 762 O O . VAL A 1 96 ? -10.339 -10.430 7.175 1.00 95.81 96 VAL A O 1
ATOM 765 N N . PHE A 1 97 ? -8.835 -9.110 8.200 1.00 96.81 97 PHE A N 1
ATOM 766 C CA . PHE A 1 97 ? -8.167 -8.680 6.971 1.00 96.81 97 PHE A CA 1
ATOM 767 C C . PHE A 1 97 ? -7.675 -9.870 6.135 1.00 96.81 97 PHE A C 1
ATOM 769 O O . PHE A 1 97 ? -7.909 -9.896 4.930 1.00 96.81 97 PHE A O 1
ATOM 776 N N . GLU A 1 98 ? -7.076 -10.892 6.757 1.00 95.19 98 GLU A N 1
ATOM 777 C CA . GLU A 1 98 ? -6.620 -12.098 6.048 1.00 95.19 98 GLU A CA 1
ATOM 778 C C . GLU A 1 98 ? -7.752 -12.857 5.348 1.00 95.19 98 GLU A C 1
ATOM 780 O O . GLU A 1 98 ? -7.543 -13.413 4.269 1.00 95.19 98 GLU A O 1
ATOM 785 N N . LYS A 1 99 ? -8.956 -12.861 5.925 1.00 93.75 99 LYS A N 1
ATOM 786 C CA . LYS A 1 99 ? -10.128 -13.565 5.381 1.00 93.75 99 LYS A CA 1
ATOM 787 C C . LYS A 1 99 ? -10.879 -12.774 4.313 1.00 93.75 99 LYS A C 1
ATOM 789 O O . LYS A 1 99 ? -11.732 -13.344 3.645 1.00 93.75 99 LYS A O 1
ATOM 794 N N . MET A 1 100 ? -10.588 -11.483 4.153 1.00 93.69 100 MET A N 1
ATOM 795 C CA . MET A 1 100 ? -11.245 -10.663 3.137 1.00 93.69 100 MET A CA 1
ATOM 796 C C . MET A 1 100 ? -10.887 -11.131 1.724 1.00 93.69 100 MET A C 1
ATOM 798 O O . MET A 1 100 ? -9.723 -11.401 1.429 1.00 93.69 100 MET A O 1
ATOM 802 N N . ASP A 1 101 ? -11.869 -11.108 0.829 1.00 88.69 101 ASP A N 1
ATOM 803 C CA . ASP A 1 101 ? -11.663 -11.350 -0.599 1.00 88.69 101 ASP A CA 1
ATOM 804 C C . ASP A 1 101 ? -11.696 -10.021 -1.368 1.00 88.69 101 ASP A C 1
ATOM 806 O O . ASP A 1 101 ? -10.742 -9.244 -1.323 1.00 88.69 101 ASP A O 1
ATOM 810 N N . GLU A 1 102 ? -12.810 -9.702 -2.030 1.00 84.81 102 GLU A N 1
ATOM 811 C CA . GLU A 1 102 ? -12.936 -8.542 -2.926 1.00 84.81 102 GLU A CA 1
ATOM 812 C C . GLU A 1 102 ? -12.624 -7.199 -2.243 1.00 84.81 102 GLU A C 1
ATOM 814 O O . GLU A 1 102 ? -12.033 -6.299 -2.842 1.00 84.81 102 GLU A O 1
ATOM 819 N N . SER A 1 103 ? -12.982 -7.055 -0.965 1.00 91.19 103 SER A N 1
ATOM 820 C CA . SER A 1 103 ? -12.758 -5.830 -0.192 1.00 91.19 103 SER A CA 1
ATOM 821 C C . SER A 1 103 ? -11.321 -5.664 0.313 1.00 91.19 103 SER A C 1
ATOM 823 O O . SER A 1 103 ? -10.948 -4.552 0.706 1.00 91.19 103 SER A O 1
ATOM 825 N N . LYS A 1 104 ? -10.495 -6.721 0.268 1.00 93.50 104 LYS A N 1
ATOM 826 C CA . LYS A 1 104 ? -9.137 -6.741 0.838 1.00 93.50 104 LYS A CA 1
ATOM 827 C C . LYS A 1 104 ? -8.253 -5.653 0.250 1.00 93.50 104 LYS A C 1
ATOM 829 O O . LYS A 1 104 ? -7.585 -4.947 0.996 1.00 93.50 104 LYS A O 1
ATOM 834 N N . VAL A 1 105 ? -8.297 -5.462 -1.070 1.00 93.44 105 VAL A N 1
ATOM 835 C CA . VAL A 1 105 ? -7.486 -4.447 -1.763 1.00 93.44 105 VAL A CA 1
ATOM 836 C C . VAL A 1 105 ? -7.800 -3.048 -1.235 1.00 93.44 105 VAL A C 1
ATOM 838 O O . VAL A 1 105 ? -6.898 -2.274 -0.929 1.00 93.44 105 VAL A O 1
ATOM 841 N N . THR A 1 106 ? -9.084 -2.734 -1.061 1.00 94.44 106 THR A N 1
ATOM 842 C CA . THR A 1 106 ? -9.509 -1.417 -0.568 1.00 94.44 106 THR A CA 1
ATOM 843 C C . THR A 1 106 ? -9.136 -1.238 0.901 1.00 94.44 106 THR A C 1
ATOM 845 O O . THR A 1 106 ? -8.612 -0.191 1.274 1.00 94.44 106 THR A O 1
ATOM 848 N N . MET A 1 107 ? -9.336 -2.269 1.727 1.00 96.50 107 MET A N 1
ATOM 849 C CA . MET A 1 107 ? -8.907 -2.239 3.125 1.00 96.50 107 MET A CA 1
ATOM 850 C C . MET A 1 107 ? -7.389 -2.050 3.247 1.00 96.50 107 MET A C 1
ATOM 852 O O . MET A 1 107 ? -6.922 -1.260 4.062 1.00 96.50 107 MET A O 1
ATOM 856 N N . HIS A 1 108 ? -6.606 -2.714 2.399 1.00 97.06 108 HIS A N 1
ATOM 857 C CA . HIS A 1 108 ? -5.148 -2.618 2.398 1.00 97.06 108 HIS A CA 1
ATOM 858 C C . HIS A 1 108 ? -4.661 -1.205 2.069 1.00 97.06 108 HIS A C 1
ATOM 860 O O . HIS A 1 108 ? -3.721 -0.725 2.700 1.00 97.06 108 HIS A O 1
ATOM 866 N N . LYS A 1 109 ? -5.344 -0.491 1.166 1.00 95.81 109 LYS A N 1
ATOM 867 C CA . LYS A 1 109 ? -5.065 0.933 0.933 1.00 95.81 109 LYS A CA 1
ATOM 868 C C . LYS A 1 109 ? -5.258 1.761 2.199 1.00 95.81 109 LYS A C 1
ATOM 870 O O . LYS A 1 109 ? -4.371 2.536 2.532 1.00 95.81 109 LYS A O 1
ATOM 875 N N . PHE A 1 110 ? -6.354 1.559 2.936 1.00 96.56 110 PHE A N 1
ATOM 876 C CA . PHE A 1 110 ? -6.573 2.264 4.205 1.00 96.56 110 PHE A CA 1
ATOM 877 C C . PHE A 1 110 ? -5.485 1.963 5.241 1.00 96.56 110 PHE A C 1
ATOM 879 O O . PHE A 1 110 ? -5.072 2.859 5.969 1.00 96.56 110 PHE A O 1
ATOM 886 N N . ILE A 1 111 ? -5.000 0.721 5.292 1.00 97.81 111 ILE A N 1
ATOM 887 C CA . ILE A 1 111 ? -3.913 0.318 6.193 1.00 97.81 111 ILE A CA 1
ATOM 888 C C . ILE A 1 111 ? -2.613 1.053 5.839 1.00 97.81 111 ILE A C 1
ATOM 890 O O . ILE A 1 111 ? -1.947 1.571 6.731 1.00 97.81 111 ILE A O 1
ATOM 894 N N . ILE A 1 112 ? -2.264 1.123 4.551 1.00 97.44 112 ILE A N 1
ATOM 895 C CA . ILE A 1 112 ? -1.065 1.834 4.080 1.00 97.44 112 ILE A CA 1
ATOM 896 C C . ILE A 1 112 ? -1.148 3.338 4.365 1.00 97.44 112 ILE A C 1
ATOM 898 O O . ILE A 1 112 ? -0.136 3.913 4.748 1.00 97.44 112 ILE A O 1
ATOM 902 N N . ASP A 1 113 ? -2.329 3.949 4.212 1.00 95.50 113 ASP A N 1
ATOM 903 C CA . ASP A 1 113 ? -2.561 5.383 4.457 1.00 95.50 113 ASP A CA 1
ATOM 904 C C . ASP A 1 113 ? -2.653 5.763 5.941 1.00 95.50 113 ASP A C 1
ATOM 906 O O . ASP A 1 113 ? -2.749 6.951 6.273 1.00 95.50 113 ASP A O 1
ATOM 910 N N . SER A 1 114 ? -2.660 4.781 6.847 1.00 95.75 114 SER A N 1
ATOM 911 C CA . SER A 1 114 ? -2.734 5.059 8.276 1.00 95.75 114 SER A CA 1
ATOM 912 C C . SER A 1 114 ? -1.549 5.931 8.708 1.00 95.75 114 SER A C 1
ATOM 914 O O . SER A 1 114 ? -0.403 5.655 8.346 1.00 95.75 114 SER A O 1
ATOM 916 N N . PRO A 1 115 ? -1.768 6.959 9.546 1.00 93.88 115 PRO A N 1
ATOM 917 C CA . PRO A 1 115 ? -0.674 7.734 10.122 1.00 93.88 115 PRO A CA 1
ATOM 918 C C . PRO A 1 115 ? 0.093 6.960 11.209 1.00 93.88 115 PRO A C 1
ATOM 920 O O . PRO A 1 115 ? 1.123 7.438 11.688 1.00 93.88 115 PRO A O 1
ATOM 923 N N . VAL A 1 116 ? -0.402 5.793 11.634 1.00 95.69 116 VAL A N 1
ATOM 924 C CA . VAL A 1 116 ? 0.148 5.018 12.748 1.00 95.69 116 VAL A CA 1
ATOM 925 C C . VAL A 1 116 ? 1.180 4.009 12.241 1.00 95.69 116 VAL A C 1
ATOM 927 O O . VAL A 1 116 ? 0.868 3.146 11.425 1.00 95.69 116 VAL A O 1
ATOM 930 N N . GLU A 1 117 ? 2.404 4.068 12.780 1.00 95.75 117 GLU A N 1
ATOM 931 C CA . GLU A 1 117 ? 3.544 3.279 12.284 1.00 95.75 117 GLU A CA 1
ATOM 932 C C . GLU A 1 117 ? 3.303 1.777 12.215 1.00 95.75 117 GLU A C 1
ATOM 934 O O . GLU A 1 117 ? 3.387 1.206 11.130 1.00 95.75 117 GLU A O 1
ATOM 939 N N . LYS A 1 118 ? 2.886 1.157 13.319 1.00 96.00 118 LYS A N 1
ATOM 940 C CA . LYS A 1 118 ? 2.580 -0.282 13.347 1.00 96.00 118 LYS A CA 1
ATOM 941 C C . LYS A 1 118 ? 1.541 -0.711 12.297 1.00 96.00 118 LYS A C 1
ATOM 943 O O . LYS A 1 118 ? 1.521 -1.874 11.903 1.00 96.00 118 LYS A O 1
ATOM 948 N N . VAL A 1 119 ? 0.661 0.197 11.864 1.00 97.75 119 VAL A N 1
ATOM 949 C CA . VAL A 1 119 ? -0.416 -0.111 10.915 1.00 97.75 119 VAL A CA 1
ATOM 950 C C . VAL A 1 119 ? 0.095 -0.043 9.486 1.00 97.75 119 VAL A C 1
ATOM 952 O O . VAL A 1 119 ? -0.050 -1.025 8.759 1.00 97.75 119 VAL A O 1
ATOM 955 N N . TYR A 1 120 ? 0.760 1.046 9.089 1.00 97.19 120 TYR A N 1
ATOM 956 C CA . TYR A 1 120 ? 1.333 1.092 7.745 1.00 97.19 120 TYR A CA 1
ATOM 957 C C . TYR A 1 120 ? 2.463 0.067 7.576 1.00 97.19 120 TYR A C 1
ATOM 959 O O . TYR A 1 120 ? 2.633 -0.460 6.483 1.00 97.19 120 TYR A O 1
ATOM 967 N N . GLU A 1 121 ? 3.209 -0.281 8.634 1.00 96.94 121 GLU A N 1
ATOM 968 C CA . GLU A 1 121 ? 4.208 -1.359 8.595 1.00 96.94 121 GLU A CA 1
ATOM 969 C C . GLU A 1 121 ? 3.576 -2.718 8.293 1.00 96.94 121 GLU A C 1
ATOM 971 O O . GLU A 1 121 ? 4.051 -3.421 7.401 1.00 96.94 121 GLU A O 1
ATOM 976 N N . PHE A 1 122 ? 2.473 -3.051 8.970 1.00 97.75 122 PHE A N 1
ATOM 977 C CA . PHE A 1 122 ? 1.675 -4.233 8.645 1.00 97.75 122 PHE A CA 1
ATOM 978 C C . PHE A 1 122 ? 1.193 -4.193 7.186 1.00 97.75 122 PHE A C 1
ATOM 980 O O . PHE A 1 122 ? 1.271 -5.186 6.465 1.00 97.75 122 PHE A O 1
ATOM 987 N N . GLY A 1 123 ? 0.766 -3.020 6.710 1.00 97.38 123 GLY A N 1
ATOM 988 C CA . GLY A 1 123 ? 0.429 -2.812 5.306 1.00 97.38 123 GLY A CA 1
ATOM 989 C C . GLY A 1 123 ? 1.595 -3.119 4.361 1.00 97.38 123 GLY A C 1
ATOM 990 O O . GLY A 1 123 ? 1.400 -3.823 3.372 1.00 97.38 123 GLY A O 1
ATOM 991 N N . LEU A 1 124 ? 2.804 -2.628 4.646 1.00 96.75 124 LEU A N 1
ATOM 992 C CA . LEU A 1 124 ? 3.997 -2.866 3.822 1.00 96.75 124 LEU A CA 1
ATOM 993 C C . LEU A 1 124 ? 4.397 -4.347 3.798 1.00 96.75 124 LEU A C 1
ATOM 995 O O . LEU A 1 124 ? 4.785 -4.862 2.747 1.00 96.75 124 LEU A O 1
ATOM 999 N N . GLU A 1 125 ? 4.278 -5.036 4.933 1.00 96.81 125 GLU A N 1
ATOM 1000 C CA . GLU A 1 125 ? 4.485 -6.483 5.025 1.00 96.81 125 GLU A CA 1
ATOM 1001 C C . GLU A 1 125 ? 3.511 -7.225 4.101 1.00 96.81 125 GLU A C 1
ATOM 1003 O O . GLU A 1 125 ? 3.933 -7.989 3.227 1.00 96.81 125 GLU A O 1
ATOM 1008 N N . LYS A 1 126 ? 2.215 -6.913 4.210 1.00 96.69 126 LYS A N 1
ATOM 1009 C CA . LYS A 1 126 ? 1.171 -7.535 3.389 1.00 96.69 126 LYS A CA 1
ATOM 1010 C C . LYS A 1 126 ? 1.275 -7.175 1.916 1.00 96.69 126 LYS A C 1
ATOM 1012 O O . LYS A 1 126 ? 0.911 -7.979 1.065 1.00 96.69 126 LYS A O 1
ATOM 1017 N N . LEU A 1 127 ? 1.818 -6.005 1.584 1.00 95.31 127 LEU A N 1
ATOM 1018 C CA . LEU A 1 127 ? 2.071 -5.611 0.198 1.00 95.31 127 LEU A CA 1
ATOM 1019 C C . LEU A 1 127 ? 3.030 -6.591 -0.481 1.00 95.31 127 LEU A C 1
ATOM 1021 O O . LEU A 1 127 ? 2.766 -7.055 -1.590 1.00 95.31 127 LEU A O 1
ATOM 1025 N N . LYS A 1 128 ? 4.109 -6.952 0.217 1.00 92.88 128 LYS A N 1
ATOM 1026 C CA . LYS A 1 128 ? 5.080 -7.932 -0.267 1.00 92.88 128 LYS A CA 1
ATOM 1027 C C . LYS A 1 128 ? 4.483 -9.336 -0.335 1.00 92.88 128 LYS A C 1
ATOM 1029 O O . LYS A 1 128 ? 4.747 -10.054 -1.292 1.00 92.88 128 LYS A O 1
ATOM 1034 N N . GLU A 1 129 ? 3.702 -9.731 0.664 1.00 94.94 129 GLU A N 1
ATOM 1035 C CA . GLU A 1 129 ? 3.098 -11.065 0.724 1.00 94.94 129 GLU A CA 1
ATOM 1036 C C . GLU A 1 129 ? 2.057 -11.291 -0.381 1.00 94.94 129 GLU A C 1
ATOM 1038 O O . GLU A 1 129 ? 2.074 -12.328 -1.039 1.00 94.94 129 GLU A O 1
ATOM 1043 N N . ILE A 1 130 ? 1.178 -10.311 -0.609 1.00 93.88 130 ILE A N 1
ATOM 1044 C CA . ILE A 1 130 ? 0.034 -10.445 -1.519 1.00 93.88 130 ILE A CA 1
ATOM 1045 C C . ILE A 1 130 ? 0.448 -10.218 -2.976 1.00 93.88 130 ILE A C 1
ATOM 1047 O O . ILE A 1 130 ? 0.002 -10.942 -3.864 1.00 93.88 130 ILE A O 1
ATOM 1051 N N . TYR A 1 131 ? 1.290 -9.214 -3.239 1.00 92.00 131 TYR A N 1
ATOM 1052 C CA . TYR A 1 131 ? 1.604 -8.782 -4.607 1.00 92.00 131 TYR A CA 1
ATOM 1053 C C . TYR A 1 131 ? 3.021 -9.153 -5.062 1.00 92.00 131 TYR A C 1
ATOM 1055 O O . TYR A 1 131 ? 3.343 -9.050 -6.250 1.00 92.00 131 TYR A O 1
ATOM 1063 N N . GLY A 1 132 ? 3.882 -9.597 -4.140 1.00 90.12 132 GLY A N 1
ATOM 1064 C CA . GLY A 1 132 ? 5.256 -9.981 -4.440 1.00 90.12 132 GLY A CA 1
ATOM 1065 C C . GLY A 1 132 ? 6.046 -8.841 -5.078 1.00 90.12 132 GLY A C 1
ATOM 1066 O O . GLY A 1 132 ? 6.229 -7.770 -4.498 1.00 90.12 132 GLY A O 1
ATOM 1067 N N . GLU A 1 133 ? 6.531 -9.086 -6.294 1.00 90.00 133 GLU A N 1
ATOM 1068 C CA . GLU A 1 133 ? 7.307 -8.108 -7.057 1.00 90.00 133 GLU A CA 1
ATOM 1069 C C . GLU A 1 133 ? 6.436 -7.087 -7.802 1.00 90.00 133 GLU A C 1
ATOM 1071 O O . GLU A 1 133 ? 6.928 -6.007 -8.109 1.00 90.00 133 GLU A O 1
ATOM 1076 N N . PHE A 1 134 ? 5.157 -7.378 -8.062 1.00 92.12 134 PHE A N 1
ATOM 1077 C CA . PHE A 1 134 ? 4.268 -6.541 -8.874 1.00 92.12 134 PHE A CA 1
ATOM 1078 C C . PHE A 1 134 ? 3.321 -5.714 -8.002 1.00 92.12 134 PHE A C 1
ATOM 1080 O O . PHE A 1 134 ? 2.130 -6.001 -7.907 1.00 92.12 134 PHE A O 1
ATOM 1087 N N . VAL A 1 135 ? 3.835 -4.649 -7.382 1.00 93.38 135 VAL A N 1
ATOM 1088 C CA . VAL A 1 135 ? 2.985 -3.734 -6.602 1.00 93.38 135 VAL A CA 1
ATOM 1089 C C . VAL A 1 135 ? 1.951 -3.074 -7.529 1.00 93.38 135 VAL A C 1
ATOM 1091 O O . VAL A 1 135 ? 2.361 -2.459 -8.519 1.00 93.38 135 VAL A O 1
ATOM 1094 N N . PRO A 1 136 ? 0.635 -3.141 -7.240 1.00 93.12 136 PRO A N 1
ATOM 1095 C CA . PRO A 1 136 ? -0.381 -2.556 -8.111 1.00 93.12 136 PRO A CA 1
ATOM 1096 C C . PRO A 1 136 ? -0.212 -1.038 -8.271 1.00 93.12 136 PRO A C 1
ATOM 1098 O O . PRO A 1 136 ? 0.157 -0.334 -7.329 1.00 93.12 136 PRO A O 1
ATOM 1101 N N . ALA A 1 137 ? -0.513 -0.515 -9.462 1.00 91.50 137 ALA A N 1
ATOM 1102 C CA . ALA A 1 137 ? -0.276 0.887 -9.825 1.00 91.50 137 ALA A CA 1
ATOM 1103 C C . ALA A 1 137 ? -0.946 1.896 -8.876 1.00 91.50 137 ALA A C 1
ATOM 1105 O O . ALA A 1 137 ? -0.390 2.954 -8.583 1.00 91.50 137 ALA A O 1
ATOM 1106 N N . GLU A 1 138 ? -2.121 1.544 -8.362 1.00 90.88 138 GLU A N 1
ATOM 1107 C CA . GLU A 1 138 ? -2.851 2.330 -7.369 1.00 90.88 138 GLU A CA 1
ATOM 1108 C C . GLU A 1 138 ? -2.096 2.484 -6.042 1.00 90.88 138 GLU A C 1
ATOM 1110 O O . GLU A 1 138 ? -2.060 3.590 -5.507 1.00 90.88 138 GLU A O 1
ATOM 1115 N N . PHE A 1 139 ? -1.421 1.433 -5.563 1.00 94.56 139 PHE A N 1
ATOM 1116 C CA . PHE A 1 139 ? -0.547 1.526 -4.392 1.00 94.56 139 PHE A CA 1
ATOM 1117 C C . PHE A 1 139 ? 0.689 2.365 -4.699 1.00 94.56 139 PHE A C 1
ATOM 1119 O O . PHE A 1 139 ? 1.082 3.177 -3.872 1.00 94.56 139 PHE A O 1
ATOM 1126 N N . ILE A 1 140 ? 1.280 2.230 -5.894 1.00 93.00 140 ILE A N 1
ATOM 1127 C CA . ILE A 1 140 ? 2.455 3.030 -6.278 1.00 93.00 140 ILE A CA 1
ATOM 1128 C C . ILE A 1 140 ? 2.136 4.527 -6.181 1.00 93.00 140 ILE A C 1
ATOM 1130 O O . ILE A 1 140 ? 2.875 5.271 -5.536 1.00 93.00 140 ILE A O 1
ATOM 1134 N N . LEU A 1 141 ? 1.026 4.967 -6.785 1.00 90.00 141 LEU A N 1
ATOM 1135 C CA . LEU A 1 141 ? 0.599 6.367 -6.732 1.00 90.00 141 LEU A CA 1
ATOM 1136 C C . LEU A 1 141 ? 0.344 6.819 -5.287 1.00 90.00 141 LEU A C 1
ATOM 1138 O O . LEU A 1 141 ? 0.908 7.825 -4.856 1.00 90.00 141 LEU A O 1
ATOM 1142 N N . GLN A 1 142 ? -0.463 6.056 -4.548 1.00 92.62 142 GLN A N 1
ATOM 1143 C CA . GLN A 1 142 ? -0.824 6.348 -3.162 1.00 92.62 142 GLN A CA 1
ATOM 1144 C C . GLN A 1 142 ? 0.419 6.492 -2.268 1.00 92.62 142 GLN A C 1
ATOM 1146 O O . GLN A 1 142 ? 0.594 7.498 -1.582 1.00 92.62 142 GLN A O 1
ATOM 1151 N N . MET A 1 143 ? 1.332 5.523 -2.323 1.00 94.19 143 MET A N 1
ATOM 1152 C CA . MET A 1 143 ? 2.535 5.487 -1.490 1.00 94.19 143 MET A CA 1
ATOM 1153 C C . MET A 1 143 ? 3.515 6.614 -1.824 1.00 94.19 143 MET A C 1
ATOM 1155 O O . MET A 1 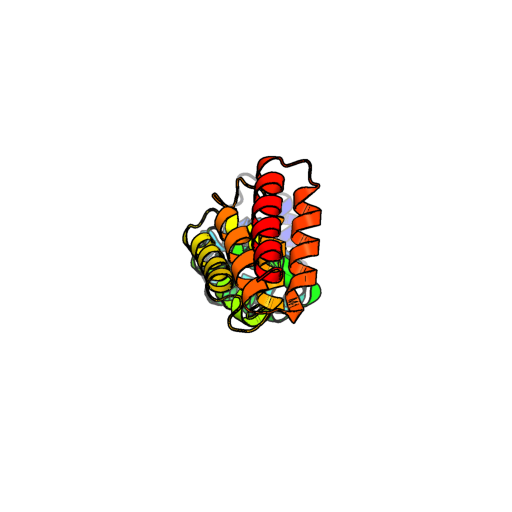143 ? 4.171 7.142 -0.927 1.00 94.19 143 MET A O 1
ATOM 1159 N N . MET A 1 144 ? 3.610 7.022 -3.094 1.00 90.50 144 MET A N 1
ATOM 1160 C CA . MET A 1 144 ? 4.447 8.164 -3.468 1.00 90.50 144 MET A CA 1
ATOM 1161 C C . MET A 1 144 ? 3.882 9.503 -2.970 1.00 90.50 144 MET A C 1
ATOM 1163 O O . MET A 1 144 ? 4.650 10.432 -2.714 1.00 90.50 144 MET A O 1
ATOM 1167 N N . GLU A 1 145 ? 2.563 9.618 -2.799 1.00 89.75 145 GLU A N 1
ATOM 1168 C CA . GLU A 1 145 ? 1.914 10.808 -2.232 1.00 89.75 145 GLU A CA 1
ATOM 1169 C C . GLU A 1 145 ? 1.828 10.765 -0.689 1.00 89.75 145 GLU A C 1
ATOM 1171 O O . GLU A 1 145 ? 1.566 11.791 -0.058 1.00 89.75 145 GLU A O 1
ATOM 1176 N N . HIS A 1 146 ? 2.158 9.629 -0.068 1.00 92.56 146 HIS A N 1
ATOM 1177 C CA . HIS A 1 146 ? 2.008 9.381 1.367 1.00 92.56 146 HIS A CA 1
ATOM 1178 C C . HIS A 1 146 ? 2.792 10.352 2.275 1.00 92.56 146 HIS A C 1
ATOM 1180 O O . HIS A 1 146 ? 3.879 10.825 1.941 1.00 92.56 146 HIS A O 1
ATOM 1186 N N . THR A 1 147 ? 2.284 10.659 3.470 1.00 89.81 147 THR A N 1
ATOM 1187 C CA . THR A 1 147 ? 2.927 11.622 4.389 1.00 89.81 147 THR A CA 1
ATOM 1188 C C . THR A 1 147 ? 4.144 11.045 5.116 1.00 89.81 147 THR A C 1
ATOM 1190 O O . THR A 1 147 ? 5.123 11.763 5.317 1.00 89.81 147 THR A O 1
ATOM 1193 N N . SER A 1 148 ? 4.123 9.753 5.463 1.00 93.50 148 SER A N 1
ATOM 1194 C CA . SER A 1 148 ? 5.258 9.051 6.080 1.00 93.50 148 SER A CA 1
ATOM 1195 C C . SER A 1 148 ? 6.440 8.923 5.106 1.00 93.50 148 SER A C 1
ATOM 1197 O O . SER A 1 148 ? 6.286 8.302 4.046 1.00 93.50 148 SER A O 1
ATOM 1199 N N . PRO A 1 149 ? 7.641 9.419 5.473 1.00 92.75 149 PRO A N 1
ATOM 1200 C CA . PRO A 1 149 ? 8.858 9.218 4.690 1.00 92.75 149 PRO A CA 1
ATOM 1201 C C . PRO A 1 149 ? 9.185 7.741 4.467 1.00 92.75 149 PRO A C 1
ATOM 1203 O O . PRO A 1 149 ? 9.654 7.386 3.397 1.00 92.75 149 PRO A O 1
ATOM 1206 N N . LYS A 1 150 ? 8.887 6.869 5.437 1.00 94.06 150 LYS A N 1
ATOM 1207 C CA . LYS A 1 150 ? 9.199 5.434 5.376 1.00 94.06 150 LYS A CA 1
ATOM 1208 C C . LYS A 1 150 ? 8.428 4.714 4.268 1.00 94.06 150 LYS A C 1
ATOM 1210 O O . LYS A 1 150 ? 9.013 3.938 3.518 1.00 94.06 150 LYS A O 1
ATOM 1215 N N . VAL A 1 151 ? 7.140 5.028 4.117 1.00 95.56 151 VAL A N 1
ATOM 1216 C CA . VAL A 1 151 ? 6.288 4.495 3.037 1.00 95.56 151 VAL A CA 1
ATOM 1217 C C . VAL A 1 151 ? 6.764 5.000 1.671 1.00 95.56 151 VAL A C 1
ATOM 1219 O O . VAL A 1 151 ? 6.873 4.221 0.725 1.00 95.56 151 VAL A O 1
ATOM 1222 N N . LYS A 1 152 ? 7.119 6.289 1.582 1.00 93.00 152 LYS A N 1
ATOM 1223 C CA . LYS A 1 152 ? 7.687 6.884 0.365 1.00 93.00 152 LYS A CA 1
ATOM 1224 C C . LYS A 1 152 ? 9.007 6.234 -0.034 1.00 93.00 152 LYS A C 1
ATOM 1226 O O . LYS A 1 152 ? 9.151 5.828 -1.182 1.00 93.00 152 LYS A O 1
ATOM 1231 N N . SER A 1 153 ? 9.949 6.117 0.899 1.00 92.38 153 SER A N 1
ATOM 1232 C CA . SER A 1 153 ? 11.245 5.480 0.655 1.00 92.38 153 SER A CA 1
ATOM 1233 C C . SER A 1 153 ? 11.065 4.048 0.174 1.00 92.38 153 SER A C 1
ATOM 1235 O O . SER A 1 153 ? 11.631 3.696 -0.849 1.00 92.38 153 SER A O 1
ATOM 1237 N N . TYR A 1 154 ? 10.191 3.265 0.818 1.00 94.31 154 TYR A N 1
ATOM 1238 C CA . TYR A 1 154 ? 9.913 1.890 0.397 1.00 94.31 154 TYR A CA 1
ATOM 1239 C C . TYR A 1 154 ? 9.555 1.797 -1.092 1.00 94.31 154 TYR A C 1
ATOM 1241 O O . TYR A 1 154 ? 10.126 0.984 -1.821 1.00 94.31 154 TYR A O 1
ATOM 1249 N N . ILE A 1 155 ? 8.607 2.622 -1.558 1.00 93.44 155 ILE A N 1
ATOM 1250 C CA . ILE A 1 155 ? 8.149 2.524 -2.945 1.00 93.44 155 ILE A CA 1
ATOM 1251 C C . ILE A 1 155 ? 9.155 3.119 -3.929 1.00 93.44 155 ILE A C 1
ATOM 1253 O O . ILE A 1 155 ? 9.329 2.571 -5.016 1.00 93.44 155 ILE A O 1
ATOM 1257 N N . VAL A 1 156 ? 9.852 4.192 -3.545 1.00 90.94 156 VAL A N 1
ATOM 1258 C CA . VAL A 1 156 ? 10.922 4.788 -4.353 1.00 90.94 156 VAL A CA 1
ATOM 1259 C C . VAL A 1 156 ? 12.042 3.775 -4.552 1.00 90.94 156 VAL A C 1
ATOM 1261 O O . VAL A 1 156 ? 12.328 3.439 -5.699 1.00 90.94 156 VAL A O 1
ATOM 1264 N N . ASP A 1 157 ? 12.563 3.196 -3.471 1.00 92.06 157 ASP A N 1
ATOM 1265 C CA . ASP A 1 157 ? 13.646 2.211 -3.502 1.00 92.06 157 ASP A CA 1
ATOM 1266 C C . ASP A 1 157 ? 13.264 0.994 -4.353 1.00 92.06 157 ASP A C 1
ATOM 1268 O O . ASP A 1 157 ? 14.050 0.543 -5.186 1.00 92.06 157 ASP A O 1
ATOM 1272 N N . LYS A 1 158 ? 12.027 0.492 -4.213 1.00 92.19 158 LYS A N 1
ATOM 1273 C CA . LYS A 1 158 ? 11.512 -0.608 -5.043 1.00 92.19 158 LYS A CA 1
ATOM 1274 C C . LYS A 1 158 ? 11.497 -0.231 -6.525 1.00 92.19 158 LYS A C 1
ATOM 1276 O O . LYS A 1 158 ? 11.949 -1.009 -7.362 1.00 92.19 158 LYS A O 1
ATOM 1281 N N . THR A 1 159 ? 10.982 0.952 -6.861 1.00 92.31 159 THR A N 1
ATOM 1282 C CA . THR A 1 159 ? 10.875 1.395 -8.259 1.00 92.31 159 THR A CA 1
ATOM 1283 C C . THR A 1 159 ? 12.234 1.694 -8.888 1.00 92.31 159 THR A C 1
ATOM 1285 O O . THR A 1 159 ? 12.456 1.336 -10.043 1.00 92.31 159 THR A O 1
ATOM 1288 N N . ASP A 1 160 ? 13.154 2.300 -8.139 1.00 91.06 160 ASP A N 1
ATOM 1289 C CA . ASP A 1 160 ? 14.502 2.618 -8.604 1.00 91.06 160 ASP A CA 1
ATOM 1290 C C . ASP A 1 160 ? 15.321 1.333 -8.778 1.00 91.06 160 ASP A C 1
ATOM 1292 O O . ASP A 1 160 ? 15.910 1.130 -9.836 1.00 91.06 160 ASP A O 1
ATOM 1296 N N . SER A 1 161 ? 15.230 0.391 -7.835 1.00 92.19 161 SER A N 1
ATOM 1297 C CA . SER A 1 161 ? 15.842 -0.941 -7.941 1.00 92.19 161 SER A CA 1
ATOM 1298 C C . SER A 1 161 ? 15.401 -1.700 -9.202 1.00 92.19 161 SER A C 1
ATOM 1300 O O . SER A 1 161 ? 16.238 -2.283 -9.899 1.00 92.19 161 SER A O 1
ATOM 1302 N N . VAL A 1 162 ? 14.109 -1.673 -9.550 1.00 93.44 162 VAL A N 1
ATOM 1303 C CA . VAL A 1 162 ? 13.605 -2.302 -10.787 1.00 93.44 162 VAL A CA 1
ATOM 1304 C C . VAL A 1 162 ? 14.165 -1.612 -12.034 1.00 93.44 162 VAL A C 1
ATOM 1306 O O . VAL A 1 162 ? 14.537 -2.292 -12.992 1.00 93.44 162 VAL A O 1
ATOM 1309 N N . LEU A 1 163 ? 14.253 -0.281 -12.037 1.00 92.31 163 LEU A N 1
ATOM 1310 C CA . LEU A 1 163 ? 14.763 0.471 -13.185 1.00 92.31 163 LEU A CA 1
ATOM 1311 C C . LEU A 1 163 ? 16.271 0.286 -13.378 1.00 92.31 163 LEU A C 1
ATOM 1313 O O . LEU A 1 163 ? 16.710 0.041 -14.498 1.00 92.31 163 LEU A O 1
ATOM 1317 N N . GLU A 1 164 ? 17.059 0.359 -12.306 1.00 91.94 164 GLU A N 1
ATOM 1318 C CA . GLU A 1 164 ? 18.520 0.213 -12.344 1.00 91.94 164 GLU A CA 1
ATOM 1319 C C . GLU A 1 164 ? 18.948 -1.199 -12.753 1.00 91.94 164 GLU A C 1
ATOM 1321 O O . GLU A 1 164 ? 19.886 -1.381 -13.529 1.00 91.94 164 GLU A O 1
ATOM 1326 N N . SER A 1 165 ? 18.229 -2.214 -12.273 1.00 92.19 165 SER A N 1
ATOM 1327 C CA . SER A 1 165 ? 18.498 -3.617 -12.598 1.00 92.19 165 SER A CA 1
ATOM 1328 C C . SER A 1 165 ? 17.929 -4.067 -13.944 1.00 92.19 165 SER A C 1
ATOM 1330 O O . SER A 1 165 ? 18.136 -5.222 -14.337 1.00 92.19 165 SER A O 1
ATOM 1332 N N . LEU A 1 166 ? 17.196 -3.192 -14.643 1.00 92.31 166 LEU A N 1
ATOM 1333 C CA . LEU A 1 166 ? 16.455 -3.531 -15.857 1.00 92.31 166 LEU A CA 1
ATOM 1334 C C . LEU A 1 166 ? 15.512 -4.733 -15.627 1.00 92.31 166 LEU A C 1
ATOM 1336 O O . LEU A 1 166 ? 15.456 -5.664 -16.436 1.00 92.31 166 LEU A O 1
ATOM 1340 N N . GLY A 1 167 ? 14.833 -4.733 -14.474 1.00 81.56 167 GLY A N 1
ATOM 1341 C CA . GLY A 1 167 ? 13.880 -5.758 -14.047 1.00 81.56 167 GLY A CA 1
ATOM 1342 C C . GLY A 1 167 ? 14.500 -7.068 -13.574 1.00 81.56 167 GLY A C 1
ATOM 1343 O O . GLY A 1 167 ? 13.811 -8.080 -13.575 1.00 81.56 167 GLY A O 1
ATOM 1344 N N . TYR A 1 168 ? 15.788 -7.101 -13.215 1.00 85.12 168 TYR A N 1
ATOM 1345 C CA . TYR A 1 168 ? 16.489 -8.330 -12.796 1.00 85.12 168 TYR A CA 1
ATOM 1346 C C . TYR A 1 168 ? 16.337 -9.508 -13.788 1.00 85.12 168 TYR A C 1
ATOM 1348 O O . TYR A 1 168 ? 16.308 -10.672 -13.397 1.00 85.12 168 TYR A O 1
ATOM 1356 N N . GLY A 1 169 ? 16.224 -9.214 -15.089 1.00 81.75 169 GLY A N 1
ATOM 1357 C CA . GLY A 1 169 ? 15.974 -10.217 -16.136 1.00 81.75 169 GLY A CA 1
ATOM 1358 C C . GLY A 1 169 ? 14.494 -10.521 -16.393 1.00 81.75 169 GLY A C 1
ATOM 1359 O O . GLY A 1 169 ? 14.174 -11.128 -17.413 1.00 81.75 169 GLY A O 1
ATOM 1360 N N . ASN A 1 170 ? 13.586 -10.047 -15.538 1.00 92.75 170 ASN A N 1
ATOM 1361 C CA . ASN A 1 170 ? 12.148 -10.056 -15.774 1.00 92.75 170 ASN A CA 1
ATOM 1362 C C . ASN A 1 170 ? 11.734 -8.805 -16.573 1.00 92.75 170 ASN A C 1
ATOM 1364 O O . ASN A 1 170 ? 11.603 -7.701 -16.037 1.00 92.75 170 ASN A O 1
ATOM 1368 N N . LYS A 1 171 ? 11.540 -8.992 -17.882 1.00 94.25 171 LYS A N 1
ATOM 1369 C CA . LYS A 1 171 ? 11.182 -7.926 -18.831 1.00 94.25 171 LYS A CA 1
ATOM 1370 C C . LYS A 1 171 ? 9.807 -7.328 -18.539 1.00 94.25 171 LYS A C 1
ATOM 1372 O O . LYS A 1 171 ? 9.664 -6.108 -18.557 1.00 94.25 171 LYS A O 1
ATOM 1377 N N . ASP A 1 172 ? 8.836 -8.169 -18.193 1.00 94.50 172 ASP A N 1
ATOM 1378 C CA . ASP A 1 172 ? 7.469 -7.739 -17.892 1.00 94.50 172 ASP A CA 1
ATOM 1379 C C . ASP A 1 172 ? 7.429 -6.855 -16.647 1.00 94.50 172 ASP A C 1
ATOM 1381 O O . ASP A 1 172 ? 6.756 -5.825 -16.636 1.00 94.50 172 ASP A O 1
ATOM 1385 N N . LEU A 1 173 ? 8.209 -7.207 -15.619 1.00 93.94 173 LEU A N 1
ATOM 1386 C CA . LEU A 1 173 ? 8.357 -6.405 -14.406 1.00 93.94 173 LEU A CA 1
ATOM 1387 C C . LEU A 1 173 ? 8.915 -5.015 -14.722 1.00 93.94 173 LEU A C 1
ATOM 1389 O O . LEU A 1 173 ? 8.358 -4.004 -14.289 1.00 93.94 173 LEU A O 1
ATOM 1393 N N . PHE A 1 174 ? 9.989 -4.954 -15.514 1.00 95.62 174 PHE A N 1
ATOM 1394 C CA . PHE A 1 174 ? 10.570 -3.681 -15.931 1.00 95.62 174 PHE A CA 1
ATOM 1395 C C . PHE A 1 174 ? 9.564 -2.826 -16.708 1.00 95.62 174 PHE A C 1
ATOM 1397 O O . PHE A 1 174 ? 9.371 -1.648 -16.388 1.00 95.62 174 PHE A O 1
ATOM 1404 N N . MET A 1 175 ? 8.904 -3.413 -17.712 1.00 95.38 175 MET A N 1
ATOM 1405 C CA . MET A 1 175 ? 7.944 -2.698 -18.550 1.00 95.38 175 MET A CA 1
ATOM 1406 C C . MET A 1 175 ? 6.731 -2.232 -17.745 1.00 95.38 175 MET A C 1
ATOM 1408 O O . MET A 1 175 ? 6.284 -1.097 -17.922 1.00 95.38 175 MET A O 1
ATOM 1412 N N . TYR A 1 176 ? 6.239 -3.056 -16.819 1.00 95.00 176 TYR A N 1
ATOM 1413 C CA . TYR A 1 176 ? 5.152 -2.710 -15.909 1.00 95.00 176 TYR A CA 1
ATOM 1414 C C . TYR A 1 176 ? 5.476 -1.463 -15.078 1.00 95.00 176 TYR A C 1
ATOM 1416 O O . TYR A 1 176 ? 4.734 -0.474 -15.123 1.00 95.00 176 TYR A O 1
ATOM 1424 N N . TYR A 1 177 ? 6.605 -1.467 -14.362 1.00 93.12 177 TYR A N 1
ATOM 1425 C CA . TYR A 1 177 ? 7.001 -0.333 -13.527 1.00 93.12 177 TYR A CA 1
ATOM 1426 C C . TYR A 1 177 ? 7.296 0.905 -14.364 1.00 93.12 177 TYR A C 1
ATOM 1428 O O . TYR A 1 177 ? 6.859 2.001 -14.023 1.00 93.12 177 TYR A O 1
ATOM 1436 N N . THR A 1 178 ? 7.966 0.744 -15.500 1.00 93.31 178 THR A N 1
ATOM 1437 C CA . THR A 1 178 ? 8.286 1.858 -16.391 1.00 93.31 178 THR A CA 1
ATOM 1438 C C . THR A 1 178 ? 7.030 2.553 -16.910 1.00 93.31 178 THR A C 1
ATOM 1440 O O . THR A 1 178 ? 6.895 3.770 -16.757 1.00 93.31 178 THR A O 1
ATOM 1443 N N . LYS A 1 179 ? 6.076 1.792 -17.461 1.00 92.88 179 LYS A N 1
ATOM 1444 C CA . LYS A 1 179 ? 4.793 2.332 -17.938 1.00 92.88 179 LYS A CA 1
ATOM 1445 C C . LYS A 1 179 ? 4.038 3.022 -16.807 1.00 92.88 179 LYS A C 1
ATOM 1447 O O . LYS A 1 179 ? 3.594 4.155 -16.978 1.00 92.88 179 LYS A O 1
ATOM 1452 N N . THR A 1 180 ? 3.963 2.379 -15.642 1.00 91.31 180 THR A N 1
ATOM 1453 C CA . THR A 1 180 ? 3.278 2.931 -14.468 1.00 91.31 180 THR A CA 1
ATOM 1454 C C . THR A 1 180 ? 3.885 4.269 -14.046 1.00 91.31 180 THR A C 1
ATOM 1456 O O . THR A 1 180 ? 3.174 5.259 -13.895 1.00 91.31 180 THR A O 1
ATOM 1459 N N . LEU A 1 181 ? 5.211 4.342 -13.931 1.00 90.06 181 LEU A N 1
ATOM 1460 C CA . LEU A 1 181 ? 5.924 5.542 -13.489 1.00 90.06 181 LEU A CA 1
ATOM 1461 C C . LEU A 1 181 ? 5.838 6.687 -14.510 1.00 90.06 181 LEU A C 1
ATOM 1463 O O . LEU A 1 181 ? 5.801 7.856 -14.122 1.00 90.06 181 LEU A O 1
ATOM 1467 N N . LEU A 1 182 ? 5.771 6.377 -15.807 1.00 88.88 182 LEU A N 1
ATOM 1468 C CA . LEU A 1 182 ? 5.567 7.377 -16.861 1.00 88.88 182 LEU A CA 1
ATOM 1469 C C . LEU A 1 182 ? 4.165 7.993 -16.814 1.00 88.88 182 LEU A C 1
ATOM 1471 O O . LEU A 1 182 ? 4.023 9.170 -17.151 1.00 88.88 182 LEU A O 1
ATOM 1475 N N . MET A 1 183 ? 3.159 7.253 -16.344 1.00 84.88 183 MET A N 1
ATOM 1476 C CA . MET A 1 183 ? 1.793 7.759 -16.169 1.00 84.88 183 MET A CA 1
ATOM 1477 C C . MET A 1 183 ? 1.632 8.664 -14.939 1.00 84.88 183 MET A C 1
ATOM 1479 O O . MET A 1 183 ? 0.678 9.440 -14.875 1.00 84.88 183 MET A O 1
ATOM 1483 N N . LEU A 1 184 ? 2.558 8.619 -13.975 1.00 83.38 184 LEU A N 1
ATOM 1484 C CA . LEU A 1 184 ? 2.458 9.435 -12.764 1.00 83.38 184 LEU A CA 1
ATOM 1485 C C . LEU A 1 184 ? 2.632 10.937 -13.057 1.00 83.38 184 LEU A C 1
ATOM 1487 O O . LEU A 1 184 ? 3.415 11.321 -13.933 1.00 83.38 184 LEU A O 1
ATOM 1491 N N . PRO A 1 185 ? 1.970 11.832 -12.303 1.00 77.31 185 PRO A N 1
ATOM 1492 C CA . PRO A 1 185 ? 2.193 13.267 -12.434 1.00 77.31 185 PRO A CA 1
ATOM 1493 C C . PRO A 1 185 ? 3.650 13.653 -12.129 1.00 77.31 185 PRO A C 1
ATOM 1495 O O . PRO A 1 185 ? 4.232 13.207 -11.142 1.00 77.31 185 PRO A O 1
ATOM 1498 N N . ASN A 1 186 ? 4.225 14.569 -12.915 1.00 70.94 186 ASN A N 1
ATOM 1499 C CA . ASN A 1 186 ? 5.617 15.029 -12.747 1.00 70.94 186 ASN A CA 1
ATOM 1500 C C . ASN A 1 186 ? 5.917 15.664 -11.371 1.00 70.94 186 ASN A C 1
ATOM 1502 O O . ASN A 1 186 ? 7.078 15.774 -10.994 1.00 70.94 186 ASN A O 1
ATOM 1506 N N . ARG A 1 187 ? 4.887 16.068 -10.612 1.00 64.88 187 ARG A N 1
ATOM 1507 C CA . ARG A 1 187 ? 5.014 16.574 -9.230 1.00 64.88 187 ARG A CA 1
ATOM 1508 C C . ARG A 1 187 ? 5.344 15.482 -8.201 1.00 64.88 187 ARG A C 1
ATOM 1510 O O . ARG A 1 187 ? 5.821 15.805 -7.125 1.00 64.88 187 ARG A O 1
ATOM 1517 N N . VAL A 1 188 ? 5.027 14.223 -8.511 1.00 62.44 188 VAL A N 1
ATOM 1518 C CA . VAL A 1 188 ? 5.128 13.087 -7.580 1.00 62.44 188 VAL A CA 1
ATOM 1519 C C . VAL A 1 188 ? 6.511 12.440 -7.664 1.00 62.44 188 VAL A C 1
ATOM 1521 O O . VAL A 1 188 ? 7.074 12.038 -6.652 1.00 62.44 188 VAL A O 1
ATOM 1524 N N . ARG A 1 189 ? 7.112 12.420 -8.861 1.00 64.94 189 ARG A N 1
ATOM 1525 C CA . ARG A 1 189 ? 8.485 11.957 -9.078 1.00 64.94 189 ARG A CA 1
ATOM 1526 C C . ARG A 1 189 ? 9.309 13.066 -9.718 1.00 64.94 189 ARG A C 1
ATOM 1528 O O . ARG A 1 189 ? 9.136 13.375 -10.894 1.00 64.94 189 ARG A O 1
ATOM 1535 N N . ASN A 1 190 ? 10.228 13.637 -8.936 1.00 57.81 190 ASN A N 1
ATOM 1536 C CA . ASN A 1 190 ? 10.987 14.848 -9.281 1.00 57.81 190 ASN A CA 1
ATOM 1537 C C . ASN A 1 190 ? 11.785 14.753 -10.596 1.00 57.81 190 ASN A C 1
ATOM 1539 O O . ASN A 1 190 ? 12.123 15.778 -11.192 1.00 57.81 190 ASN A O 1
ATOM 1543 N N . SER A 1 191 ? 12.063 13.546 -11.095 1.00 57.62 191 SER A N 1
ATOM 1544 C CA . SER A 1 191 ? 12.699 13.355 -12.392 1.00 57.62 191 SER A CA 1
ATOM 1545 C C . SER A 1 191 ? 12.290 12.029 -13.028 1.00 57.62 191 SER A C 1
ATOM 1547 O O . SER A 1 191 ? 12.745 10.969 -12.615 1.00 57.62 191 SER A O 1
ATOM 1549 N N . LYS A 1 192 ? 11.483 12.088 -14.093 1.00 72.00 192 LYS A N 1
ATOM 1550 C CA . LYS A 1 192 ? 11.278 10.951 -15.005 1.00 72.00 192 LYS A CA 1
ATOM 1551 C C . LYS A 1 192 ? 12.480 10.703 -15.926 1.00 72.00 192 LYS A C 1
ATOM 1553 O O . LYS A 1 192 ? 12.440 9.780 -16.730 1.00 72.00 192 LYS A O 1
ATOM 1558 N N . TYR A 1 193 ? 13.548 11.506 -15.842 1.00 72.94 193 TYR A N 1
ATOM 1559 C CA . TYR A 1 193 ? 14.699 11.375 -16.742 1.00 72.94 193 TYR A CA 1
ATOM 1560 C C . TYR A 1 193 ? 15.377 10.010 -16.626 1.00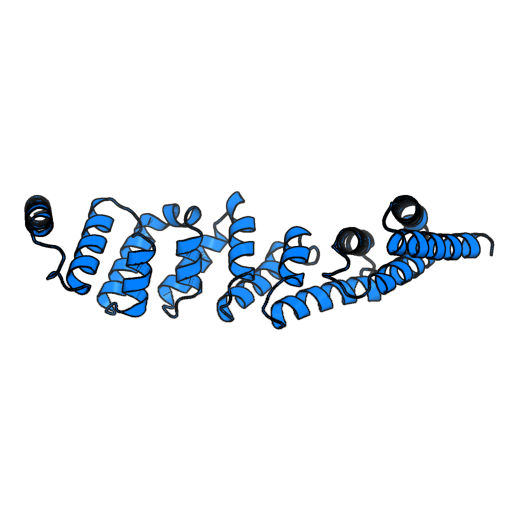 72.94 193 TYR A C 1
ATOM 1562 O O . TYR A 1 193 ? 15.674 9.405 -17.652 1.00 72.94 193 TYR A O 1
ATOM 1570 N N . CYS A 1 194 ? 15.516 9.493 -15.403 1.00 83.31 194 CYS A N 1
ATOM 1571 C CA . CYS A 1 194 ? 16.070 8.161 -15.170 1.00 83.31 194 CYS A CA 1
ATOM 1572 C C . CYS A 1 194 ? 15.273 7.060 -15.887 1.00 83.31 194 CYS A C 1
ATOM 1574 O O . CYS A 1 194 ? 15.851 6.055 -16.282 1.00 83.31 194 CYS A O 1
ATOM 1576 N N . ILE A 1 195 ? 13.971 7.263 -16.119 1.00 90.62 195 ILE A N 1
ATOM 1577 C CA . ILE A 1 195 ? 13.115 6.290 -16.802 1.00 90.62 195 ILE A CA 1
ATOM 1578 C C . ILE A 1 195 ? 13.456 6.209 -18.292 1.00 90.62 195 ILE A C 1
ATOM 1580 O O . ILE A 1 195 ? 13.556 5.116 -18.837 1.00 90.62 195 ILE A O 1
ATOM 1584 N N . TYR A 1 196 ? 13.655 7.350 -18.958 1.00 91.00 196 TYR A N 1
ATOM 1585 C CA . TYR A 1 196 ? 13.996 7.367 -20.385 1.00 91.00 196 TYR A CA 1
ATOM 1586 C C . TYR A 1 196 ? 15.394 6.788 -20.644 1.00 91.00 196 TYR A C 1
ATOM 1588 O O . TYR A 1 196 ? 15.588 6.077 -21.629 1.00 91.00 196 TYR A O 1
ATOM 1596 N N . ASP A 1 197 ? 16.352 7.038 -19.745 1.00 90.19 197 ASP A N 1
ATOM 1597 C CA . ASP A 1 197 ? 17.678 6.415 -19.821 1.00 90.19 197 ASP A CA 1
ATOM 1598 C C . ASP A 1 197 ? 17.608 4.905 -19.530 1.00 90.19 197 ASP A C 1
ATOM 1600 O O . ASP A 1 197 ? 18.249 4.113 -20.224 1.00 90.19 197 ASP A O 1
ATOM 1604 N N . ALA A 1 198 ? 16.777 4.480 -18.571 1.00 92.69 198 ALA A N 1
ATOM 1605 C CA . ALA A 1 198 ? 16.529 3.063 -18.310 1.00 92.69 198 ALA A CA 1
ATOM 1606 C C . ALA A 1 198 ? 15.880 2.362 -19.516 1.00 92.69 198 ALA A C 1
ATOM 1608 O O . ALA A 1 198 ? 16.304 1.265 -19.868 1.00 92.69 198 ALA A O 1
ATOM 1609 N N . LEU A 1 199 ? 14.914 2.997 -20.194 1.00 94.56 199 LEU A N 1
ATOM 1610 C CA . LEU A 1 199 ? 14.293 2.471 -21.419 1.00 94.56 199 LEU A CA 1
ATOM 1611 C C . LEU A 1 199 ? 15.310 2.268 -22.542 1.00 94.56 199 LEU A C 1
ATOM 1613 O O . LEU A 1 199 ? 15.293 1.230 -23.198 1.00 94.56 199 LEU A O 1
ATOM 1617 N N . TYR A 1 200 ? 16.214 3.230 -22.738 1.00 93.06 200 TYR A N 1
ATOM 1618 C CA . TYR A 1 200 ? 17.312 3.085 -23.691 1.00 93.06 200 TYR A CA 1
ATOM 1619 C C . TYR A 1 200 ? 18.194 1.876 -23.342 1.00 93.06 200 TYR A C 1
ATOM 1621 O O . TYR A 1 200 ? 18.385 0.994 -24.178 1.00 93.06 200 TYR A O 1
ATOM 1629 N N . ASN A 1 201 ? 18.677 1.793 -22.098 1.00 93.12 201 ASN A N 1
ATOM 1630 C CA . ASN A 1 201 ? 19.537 0.690 -21.659 1.00 93.12 201 ASN A CA 1
ATOM 1631 C C . ASN A 1 201 ? 18.833 -0.673 -21.767 1.00 93.12 201 ASN A C 1
ATOM 1633 O O . ASN A 1 201 ? 19.456 -1.671 -22.129 1.00 93.12 201 ASN A O 1
ATOM 1637 N N . PHE A 1 202 ? 17.531 -0.716 -21.479 1.00 95.00 202 PHE A N 1
ATOM 1638 C CA . PHE A 1 202 ? 16.703 -1.908 -21.609 1.00 95.00 202 PHE A CA 1
ATOM 1639 C C . PHE A 1 202 ? 16.587 -2.369 -23.065 1.00 95.00 202 PHE A C 1
ATOM 1641 O O . PHE A 1 202 ? 16.841 -3.537 -23.347 1.00 95.00 202 PHE A O 1
ATOM 1648 N N . ALA A 1 203 ? 16.268 -1.457 -23.988 1.00 93.50 203 ALA A N 1
ATOM 1649 C CA . ALA A 1 203 ? 16.123 -1.763 -25.411 1.00 93.50 203 ALA A CA 1
ATOM 1650 C C . ALA A 1 203 ? 17.438 -2.216 -26.061 1.00 93.50 203 ALA A C 1
ATOM 1652 O O . ALA A 1 203 ? 17.425 -3.098 -26.914 1.00 93.50 203 ALA A O 1
ATOM 1653 N N . VAL A 1 204 ? 18.575 -1.653 -25.634 1.00 91.25 204 VAL A N 1
ATOM 1654 C CA . VAL A 1 204 ? 19.909 -2.092 -26.085 1.00 91.25 204 VAL A CA 1
ATOM 1655 C C . VAL A 1 204 ? 20.236 -3.496 -25.571 1.00 91.25 204 VAL A C 1
ATOM 1657 O O . VAL A 1 204 ? 20.848 -4.293 -26.276 1.00 91.25 204 VAL A O 1
ATOM 1660 N N . LYS A 1 205 ? 19.840 -3.819 -24.335 1.00 92.62 205 LYS A N 1
ATOM 1661 C CA . LYS A 1 205 ? 20.121 -5.124 -23.724 1.00 92.62 205 LYS A CA 1
ATOM 1662 C C . LYS A 1 205 ? 19.194 -6.234 -24.231 1.00 92.62 205 LYS A C 1
ATOM 1664 O O . LYS A 1 205 ? 19.627 -7.382 -24.330 1.00 92.62 205 LYS A O 1
ATOM 1669 N N . TYR A 1 206 ? 17.930 -5.920 -24.511 1.00 92.38 206 TYR A N 1
ATOM 1670 C CA . TYR A 1 206 ? 16.892 -6.890 -24.865 1.00 92.38 206 TYR A CA 1
ATOM 1671 C C . TYR A 1 206 ? 16.249 -6.544 -26.212 1.00 92.38 206 TYR A C 1
ATOM 1673 O O . TYR A 1 206 ? 15.210 -5.887 -26.275 1.00 92.38 206 TYR A O 1
ATOM 1681 N N . ASN A 1 207 ? 16.863 -7.033 -27.292 1.00 87.62 207 ASN A N 1
ATOM 1682 C CA . ASN A 1 207 ? 16.429 -6.757 -28.666 1.00 87.62 207 ASN A CA 1
ATOM 1683 C C . ASN A 1 207 ? 14.969 -7.142 -28.948 1.00 87.62 207 ASN A C 1
ATOM 1685 O O . ASN A 1 207 ? 14.286 -6.451 -29.691 1.00 87.62 207 ASN A O 1
ATOM 1689 N N . ASP A 1 208 ? 14.470 -8.216 -28.342 1.00 90.69 208 ASP A N 1
ATOM 1690 C CA . ASP A 1 208 ? 13.091 -8.687 -28.504 1.00 90.69 208 ASP A CA 1
ATOM 1691 C C . ASP A 1 208 ? 12.041 -7.772 -27.854 1.00 90.69 208 ASP A C 1
ATOM 1693 O O . ASP A 1 208 ? 10.872 -7.837 -28.218 1.00 90.69 208 ASP A O 1
ATOM 1697 N N . ALA A 1 209 ? 12.441 -6.905 -26.922 1.00 90.44 209 ALA A N 1
ATOM 1698 C CA . ALA A 1 209 ? 11.556 -5.922 -26.297 1.00 90.44 209 ALA A CA 1
ATOM 1699 C C . ALA A 1 209 ? 11.699 -4.512 -26.901 1.00 90.44 209 ALA A C 1
ATOM 1701 O O . ALA A 1 209 ? 11.023 -3.570 -26.482 1.00 90.44 209 ALA A O 1
ATOM 1702 N N . ARG A 1 210 ? 12.584 -4.350 -27.890 1.00 91.06 210 ARG A N 1
ATOM 1703 C CA . ARG A 1 210 ? 12.916 -3.058 -28.496 1.00 91.06 210 ARG A CA 1
ATOM 1704 C C . ARG A 1 210 ? 11.715 -2.406 -29.173 1.00 91.06 210 ARG A C 1
ATOM 1706 O O . ARG A 1 210 ? 11.440 -1.243 -28.890 1.00 91.06 210 ARG A O 1
ATOM 1713 N N . ASP A 1 211 ? 10.963 -3.153 -29.980 1.00 92.88 211 ASP A N 1
ATOM 1714 C CA . ASP A 1 211 ? 9.766 -2.646 -30.665 1.00 92.88 211 ASP A CA 1
ATOM 1715 C C . ASP A 1 211 ? 8.727 -2.109 -29.673 1.00 92.88 211 ASP A C 1
ATOM 1717 O O . ASP A 1 211 ? 8.094 -1.076 -29.901 1.00 92.88 211 ASP A O 1
ATOM 1721 N N . GLU A 1 212 ? 8.556 -2.785 -28.535 1.00 94.81 212 GLU A N 1
ATOM 1722 C CA . GLU A 1 212 ? 7.641 -2.338 -27.487 1.00 94.81 212 GLU A CA 1
ATOM 1723 C C . GLU A 1 212 ? 8.101 -1.008 -26.873 1.00 94.81 212 GLU A C 1
ATOM 1725 O O . GLU A 1 212 ? 7.293 -0.091 -26.687 1.00 94.81 212 GLU A O 1
ATOM 1730 N N . VAL A 1 213 ? 9.403 -0.875 -26.601 1.00 94.88 213 VAL A N 1
ATOM 1731 C CA . VAL A 1 213 ? 10.002 0.366 -26.094 1.00 94.88 213 VAL A CA 1
ATOM 1732 C C . VAL A 1 213 ? 9.883 1.499 -27.111 1.00 94.88 213 VAL A C 1
ATOM 1734 O O . VAL A 1 213 ? 9.501 2.608 -26.736 1.00 94.88 213 VAL A O 1
ATOM 1737 N N . GLU A 1 214 ? 10.161 1.251 -28.391 1.00 94.31 214 GLU A N 1
ATOM 1738 C CA . GLU A 1 214 ? 10.030 2.269 -29.435 1.00 94.31 214 GLU A CA 1
ATOM 1739 C C . GLU A 1 214 ? 8.594 2.771 -29.562 1.00 94.31 214 GLU A C 1
ATOM 1741 O O . GLU A 1 214 ? 8.364 3.982 -29.584 1.00 94.31 214 GLU A O 1
ATOM 1746 N N . ASN A 1 215 ? 7.621 1.857 -29.578 1.00 94.81 215 ASN A N 1
ATOM 1747 C CA . ASN A 1 215 ? 6.205 2.208 -29.621 1.00 94.81 215 ASN A CA 1
ATOM 1748 C C . ASN A 1 215 ? 5.791 3.037 -28.397 1.00 94.81 215 ASN A C 1
ATOM 1750 O O . ASN A 1 215 ? 5.082 4.036 -28.532 1.00 94.81 215 ASN A O 1
ATOM 1754 N N . LEU A 1 216 ? 6.264 2.673 -27.201 1.00 94.25 216 LEU A N 1
ATOM 1755 C CA . LEU A 1 216 ? 6.026 3.450 -25.983 1.00 94.25 216 LEU A CA 1
ATOM 1756 C C . LEU A 1 216 ? 6.600 4.872 -26.096 1.00 94.25 216 LEU A C 1
ATOM 1758 O O . LEU A 1 216 ? 5.904 5.844 -25.797 1.00 94.25 216 LEU A O 1
ATOM 1762 N N . LEU A 1 217 ? 7.848 5.005 -26.550 1.00 93.88 217 LEU A N 1
ATOM 1763 C CA . LEU A 1 217 ? 8.521 6.296 -26.703 1.00 93.88 217 LEU A CA 1
ATOM 1764 C C . LEU A 1 217 ? 7.876 7.163 -27.789 1.00 93.88 217 LEU A C 1
ATOM 1766 O O . LEU A 1 217 ? 7.723 8.364 -27.582 1.00 93.88 217 LEU A O 1
ATOM 1770 N N . LEU A 1 218 ? 7.449 6.579 -28.911 1.00 94.44 218 LEU A N 1
ATOM 1771 C CA . LEU A 1 218 ? 6.704 7.277 -29.964 1.00 94.44 218 LEU A CA 1
ATOM 1772 C C . LEU A 1 218 ? 5.378 7.834 -29.439 1.00 94.44 218 LEU A C 1
ATOM 1774 O O . LEU A 1 218 ? 5.074 9.007 -29.662 1.00 94.44 218 LEU A O 1
ATOM 1778 N N . ASN A 1 219 ? 4.623 7.025 -28.692 1.00 92.25 219 ASN A N 1
ATOM 1779 C CA . ASN A 1 219 ? 3.354 7.446 -28.098 1.00 92.25 219 ASN A CA 1
ATOM 1780 C C . ASN A 1 219 ? 3.537 8.630 -27.135 1.00 92.25 219 ASN A C 1
ATOM 1782 O O . ASN A 1 219 ? 2.766 9.588 -27.171 1.00 92.25 219 ASN A O 1
ATOM 1786 N N . ILE A 1 220 ? 4.584 8.606 -26.304 1.00 90.50 220 ILE A N 1
ATOM 1787 C CA . ILE A 1 220 ? 4.901 9.717 -25.390 1.00 90.50 220 ILE A CA 1
ATOM 1788 C C . ILE A 1 220 ? 5.437 10.930 -26.161 1.00 90.50 220 ILE A C 1
ATOM 1790 O O . ILE A 1 220 ? 5.079 12.070 -25.850 1.00 90.50 220 ILE A O 1
ATOM 1794 N N . GLY A 1 221 ? 6.247 10.695 -27.194 1.00 87.38 221 GLY A N 1
ATOM 1795 C CA . GLY A 1 221 ? 6.768 11.705 -28.113 1.00 87.38 221 GLY A CA 1
ATOM 1796 C C . GLY A 1 221 ? 5.666 12.507 -28.803 1.00 87.38 221 GLY A C 1
ATOM 1797 O O . GLY A 1 221 ? 5.811 13.713 -28.985 1.00 87.38 221 GLY A O 1
ATOM 1798 N N . GLY A 1 222 ? 4.535 11.870 -29.108 1.00 86.81 222 GLY A N 1
ATOM 1799 C CA . GLY A 1 222 ? 3.340 12.521 -29.650 1.00 86.81 222 GLY A CA 1
ATOM 1800 C C . GLY A 1 222 ? 2.459 13.243 -28.621 1.00 86.81 222 GLY A C 1
ATOM 1801 O O . GLY A 1 222 ? 1.437 13.811 -29.000 1.00 86.81 222 GLY A O 1
ATOM 1802 N N . SER A 1 223 ? 2.801 13.222 -27.329 1.00 86.38 223 SER A N 1
ATOM 1803 C CA . SER A 1 223 ? 1.973 13.830 -26.282 1.00 86.38 223 SER A CA 1
ATOM 1804 C C . SER A 1 223 ? 2.119 15.356 -26.202 1.00 86.38 223 SER A C 1
ATOM 1806 O O . SER A 1 223 ? 3.155 15.934 -26.528 1.00 86.38 223 SER A O 1
ATOM 1808 N N . ASN A 1 224 ? 1.096 16.022 -25.657 1.00 83.62 224 ASN A N 1
ATOM 1809 C CA . ASN A 1 224 ? 1.105 17.474 -25.429 1.00 83.62 224 ASN A CA 1
ATOM 1810 C C . ASN A 1 224 ? 1.990 17.908 -24.240 1.00 83.62 224 ASN A C 1
ATOM 1812 O O . ASN A 1 224 ? 2.140 19.104 -23.977 1.00 83.62 224 ASN A O 1
ATOM 1816 N N . ILE A 1 225 ? 2.584 16.965 -23.500 1.00 84.00 225 ILE A N 1
ATOM 1817 C CA . ILE A 1 225 ? 3.475 17.270 -22.378 1.00 84.00 225 ILE A CA 1
ATOM 1818 C C . ILE A 1 225 ? 4.882 17.471 -22.938 1.00 84.00 225 ILE A C 1
ATOM 1820 O O . ILE A 1 225 ? 5.682 16.543 -23.011 1.00 84.00 225 ILE A O 1
ATOM 1824 N N . ARG A 1 226 ? 5.196 18.716 -23.318 1.00 83.12 226 ARG A N 1
ATOM 1825 C CA . ARG A 1 226 ? 6.439 19.085 -24.023 1.00 83.12 226 ARG A CA 1
ATOM 1826 C C . ARG A 1 226 ? 7.711 18.477 -23.418 1.00 83.12 226 ARG A C 1
ATOM 1828 O O . ARG A 1 226 ? 8.558 17.988 -24.154 1.00 83.12 226 ARG A O 1
ATOM 1835 N N . LYS A 1 227 ? 7.834 18.494 -22.085 1.00 81.94 227 LYS A N 1
ATOM 1836 C CA . LYS A 1 227 ? 9.007 17.962 -21.371 1.00 81.94 227 LYS A CA 1
ATOM 1837 C C . LYS A 1 227 ? 9.170 16.448 -21.552 1.00 81.94 227 LYS A C 1
ATOM 1839 O O . LYS A 1 227 ? 10.292 15.979 -21.716 1.00 81.94 227 LYS A O 1
ATOM 1844 N N . ASP A 1 228 ? 8.067 15.707 -21.508 1.00 84.25 228 ASP A N 1
ATOM 1845 C CA . ASP A 1 228 ? 8.062 14.250 -21.660 1.00 84.25 228 ASP A CA 1
ATOM 1846 C C . ASP A 1 228 ? 8.231 13.860 -23.137 1.00 84.25 228 ASP A C 1
ATOM 1848 O O . ASP A 1 228 ? 9.053 13.002 -23.455 1.00 84.25 228 ASP A O 1
ATOM 1852 N N . SER A 1 229 ? 7.561 14.578 -24.046 1.00 87.38 229 SER A N 1
ATOM 1853 C CA . SER A 1 229 ? 7.693 14.413 -25.500 1.00 87.38 229 SER A CA 1
ATOM 1854 C C . SER A 1 229 ? 9.143 14.560 -25.982 1.00 87.38 229 SER A C 1
ATOM 1856 O O . SER A 1 229 ? 9.676 13.654 -26.624 1.00 87.38 229 SER A O 1
ATOM 1858 N N . GLU A 1 230 ? 9.823 15.653 -25.615 1.00 88.50 230 GLU A N 1
ATOM 1859 C CA . GLU A 1 230 ? 11.210 15.904 -26.028 1.00 88.50 230 GLU A CA 1
ATOM 1860 C C . GLU A 1 230 ? 12.143 14.765 -25.595 1.00 88.50 230 GLU A C 1
ATOM 1862 O O . GLU A 1 230 ? 12.965 14.281 -26.373 1.00 88.50 230 GLU A O 1
ATOM 1867 N N . LYS A 1 231 ? 12.000 14.298 -24.352 1.00 88.56 231 LYS A N 1
ATOM 1868 C CA . LYS A 1 231 ? 12.871 13.257 -23.800 1.00 88.56 231 LYS A CA 1
ATOM 1869 C C . LYS A 1 231 ? 12.605 11.894 -24.411 1.00 88.56 231 LYS A C 1
ATOM 1871 O O . LYS A 1 231 ? 13.566 11.178 -24.694 1.00 88.56 231 LYS A O 1
ATOM 1876 N N . ALA A 1 232 ? 11.342 11.568 -24.663 1.00 91.38 232 ALA A N 1
ATOM 1877 C CA . ALA A 1 232 ? 10.981 10.325 -25.319 1.00 91.38 232 ALA A CA 1
ATOM 1878 C C . ALA A 1 232 ? 11.573 10.250 -26.736 1.00 91.38 232 ALA A C 1
ATOM 1880 O O . ALA A 1 232 ? 12.181 9.244 -27.097 1.00 91.38 232 ALA A O 1
ATOM 1881 N N . LEU A 1 233 ? 11.494 11.345 -27.502 1.00 91.81 233 LEU A N 1
ATOM 1882 C CA . LEU A 1 233 ? 12.071 11.427 -28.848 1.00 91.81 233 LEU A CA 1
ATOM 1883 C C . LEU A 1 233 ? 13.604 11.350 -28.840 1.00 91.81 233 LEU A C 1
ATOM 1885 O O . LEU A 1 233 ? 14.188 10.691 -29.699 1.00 91.81 233 LEU A O 1
ATOM 1889 N N . VAL A 1 234 ? 14.268 11.969 -27.857 1.00 92.88 234 VAL A N 1
ATOM 1890 C CA . VAL A 1 234 ? 15.727 11.850 -27.694 1.00 92.88 234 VAL A CA 1
ATOM 1891 C C . VAL A 1 234 ? 16.135 10.406 -27.394 1.00 92.88 234 VAL A C 1
ATOM 1893 O O . VAL A 1 234 ? 17.084 9.910 -28.000 1.00 92.88 234 VAL A O 1
ATOM 1896 N N . ALA A 1 235 ? 15.439 9.722 -26.482 1.00 91.44 235 ALA A N 1
ATOM 1897 C CA . ALA A 1 235 ? 15.713 8.318 -26.179 1.00 91.44 235 ALA A CA 1
ATOM 1898 C C . ALA A 1 235 ? 15.481 7.423 -27.405 1.00 91.44 235 ALA A C 1
ATOM 1900 O O . ALA A 1 235 ? 16.340 6.608 -27.732 1.00 91.44 235 ALA A O 1
ATOM 1901 N N . LEU A 1 236 ? 14.387 7.639 -28.142 1.00 93.44 236 LEU A N 1
ATOM 1902 C CA . LEU A 1 236 ? 14.082 6.903 -29.369 1.00 93.44 236 LEU A CA 1
ATOM 1903 C C . LEU A 1 236 ? 15.177 7.070 -30.431 1.00 93.44 236 LEU A C 1
ATOM 1905 O O . LEU A 1 236 ? 15.628 6.092 -31.020 1.00 93.44 236 LEU A O 1
ATOM 1909 N N . ALA A 1 237 ? 15.642 8.303 -30.652 1.00 92.50 237 ALA A N 1
ATOM 1910 C CA . ALA A 1 237 ? 16.714 8.574 -31.605 1.00 92.50 237 ALA A CA 1
ATOM 1911 C C . ALA A 1 237 ? 18.026 7.867 -31.221 1.00 92.50 237 ALA A C 1
ATOM 1913 O O . ALA A 1 237 ? 18.741 7.388 -32.100 1.00 92.50 237 ALA A O 1
ATOM 1914 N N . LYS A 1 238 ? 18.338 7.774 -29.918 1.00 92.56 238 LYS A N 1
ATOM 1915 C CA . LYS A 1 238 ? 19.500 7.012 -29.434 1.00 92.56 238 LYS A CA 1
ATOM 1916 C C . LYS A 1 238 ? 19.360 5.518 -29.729 1.00 92.56 238 LYS A C 1
ATOM 1918 O O . LYS A 1 238 ? 20.326 4.930 -30.195 1.00 92.56 238 LYS A O 1
ATOM 1923 N N . ILE A 1 239 ? 18.185 4.932 -29.477 1.00 90.81 239 ILE A N 1
ATOM 1924 C CA . ILE A 1 239 ? 17.918 3.508 -29.742 1.00 90.81 239 ILE A CA 1
ATOM 1925 C C . ILE A 1 239 ? 18.139 3.211 -31.229 1.00 90.81 239 ILE A C 1
ATOM 1927 O O . ILE A 1 239 ? 18.990 2.392 -31.566 1.00 90.81 239 ILE A O 1
ATOM 1931 N N . ARG A 1 240 ? 17.462 3.945 -32.120 1.00 89.62 240 ARG A N 1
ATOM 1932 C CA . ARG A 1 240 ? 17.537 3.735 -33.578 1.00 89.62 240 ARG A CA 1
ATOM 1933 C C . ARG A 1 240 ? 18.940 3.894 -34.149 1.00 89.62 240 ARG A C 1
ATOM 1935 O O . ARG A 1 240 ? 19.361 3.098 -34.972 1.00 89.62 240 ARG A O 1
ATOM 1942 N N . LYS A 1 241 ? 19.709 4.864 -33.652 1.00 88.69 241 LYS A N 1
ATOM 1943 C CA . LYS A 1 241 ? 21.103 5.052 -34.077 1.00 88.69 241 LYS A CA 1
ATOM 1944 C C . LYS A 1 241 ? 22.009 3.861 -33.731 1.00 88.69 241 LYS A C 1
ATOM 1946 O O . LYS A 1 241 ? 23.020 3.664 -34.396 1.00 88.69 241 LYS A O 1
ATOM 1951 N N . GLU A 1 242 ? 21.674 3.104 -32.691 1.00 79.81 242 GLU A N 1
ATOM 1952 C CA . GLU A 1 242 ? 22.396 1.884 -32.321 1.00 79.81 242 GLU A CA 1
ATOM 1953 C C . GLU A 1 242 ? 21.976 0.674 -33.181 1.00 79.81 242 GLU A C 1
ATOM 1955 O O . GLU A 1 242 ? 22.665 -0.332 -33.167 1.00 79.81 242 GLU A O 1
ATOM 1960 N N . GLU A 1 243 ? 20.874 0.757 -33.941 1.00 65.50 243 GLU A N 1
ATOM 1961 C CA . GLU A 1 243 ? 20.519 -0.240 -34.976 1.00 65.50 243 GLU A CA 1
ATOM 1962 C C . GLU A 1 243 ? 21.376 -0.107 -36.227 1.00 65.50 243 GLU A C 1
ATOM 1964 O O . GLU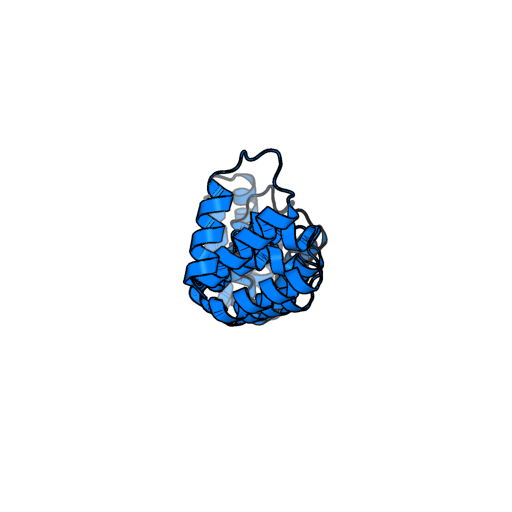 A 1 243 ? 21.730 -1.094 -36.859 1.00 65.50 243 GLU A O 1
ATOM 1969 N N . ASP A 1 244 ? 21.686 1.139 -36.585 1.00 59.16 244 ASP A N 1
ATOM 1970 C CA . ASP A 1 244 ? 22.432 1.484 -37.793 1.00 59.16 244 ASP A CA 1
ATOM 1971 C C . ASP A 1 244 ? 23.948 1.192 -37.660 1.00 59.16 244 ASP A C 1
ATOM 1973 O O . ASP A 1 244 ? 24.735 1.609 -38.515 1.00 59.16 244 ASP A O 1
ATOM 1977 N N . ARG A 1 245 ? 24.377 0.531 -36.575 1.00 55.66 245 ARG A N 1
ATOM 1978 C CA . ARG A 1 245 ? 25.772 0.199 -36.239 1.00 55.66 245 ARG A CA 1
ATOM 1979 C C . ARG A 1 245 ? 26.013 -1.302 -36.236 1.00 55.66 245 ARG A C 1
ATOM 1981 O O . ARG A 1 245 ? 27.076 -1.690 -36.772 1.00 55.66 245 ARG A O 1
#

pLDDT: mean 86.07, std 13.86, range [35.09, 97.88]